Protein AF-A0A1Y2FKP4-F1 (afdb_monomer_lite)

Organism: NCBI:txid106004

Radius of gyration: 28.25 Å; chains: 1; bounding box: 99×77×55 Å

Foldseek 3Di:
DDDDDDDDDDDDDDPDDDDDDDDDDDDDDDDDDDDDDDDDPPPPDDDDDDDDDDDDDDDDDDDDDDDDDPDDDPPPPPPPPPQDKDKDFDDPLCVVLVQVQCVVFFLDHDDPVVVVCQHPPPQKTKMWIFGPPQPPDPDDTRTQWMWIWGWDQDDPVPVDNAIEIETPDTGGHPVCPPVCVSVVNVVVVCCVNVVVNCPPPPDFKHKYKYKDFPPPVVVVVVVVVQAKDFDDKDWQPAACGNVRDRTIITMIMGIGGD

InterPro domains:
  IPR000182 GNAT domain [PF00583] (143-225)
  IPR000182 GNAT domain [PS51186] (85-257)
  IPR016181 Acyl-CoA N-acyltransferase [SSF55729] (83-241)
  IPR045141 N-alpha-acetyltransferase 60-like [PTHR14744] (81-238)

Structure (mmCIF, N/CA/C/O backbone):
data_AF-A0A1Y2FKP4-F1
#
_entry.id   AF-A0A1Y2FKP4-F1
#
loop_
_atom_site.group_PDB
_atom_site.id
_atom_site.type_symbol
_atom_site.label_atom_id
_atom_site.label_alt_id
_atom_site.label_comp_id
_atom_site.label_asym_id
_atom_site.label_entity_id
_atom_site.label_seq_id
_atom_site.pdbx_PDB_ins_code
_atom_site.Cartn_x
_atom_site.Cartn_y
_atom_site.Cartn_z
_atom_site.occupancy
_atom_site.B_iso_or_equiv
_atom_site.auth_seq_id
_atom_site.auth_comp_id
_atom_site.auth_asym_id
_atom_site.auth_atom_id
_atom_site.pdbx_PDB_model_num
ATOM 1 N N . MET A 1 1 ? 18.391 26.159 -31.417 1.00 36.34 1 MET A N 1
ATOM 2 C CA . MET A 1 1 ? 18.431 24.686 -31.529 1.00 36.34 1 MET A CA 1
ATOM 3 C C . MET A 1 1 ? 19.818 24.221 -31.133 1.00 36.34 1 MET A C 1
ATOM 5 O O . MET A 1 1 ? 20.740 24.516 -31.872 1.00 36.34 1 MET A O 1
ATOM 9 N N . GLN A 1 2 ? 19.956 23.587 -29.969 1.00 26.09 2 GLN A N 1
ATOM 10 C CA . GLN A 1 2 ? 20.855 22.460 -29.678 1.00 26.09 2 GLN A CA 1
ATOM 11 C C . GLN A 1 2 ? 20.826 22.228 -28.164 1.00 26.09 2 GLN A C 1
ATOM 13 O O . GLN A 1 2 ? 21.226 23.077 -27.372 1.00 26.09 2 GLN A O 1
ATOM 18 N N . PHE A 1 3 ? 20.227 21.095 -27.811 1.00 26.67 3 PHE A N 1
ATOM 19 C CA . PHE A 1 3 ? 20.246 20.470 -26.500 1.00 26.67 3 PHE A CA 1
ATOM 20 C C . PHE A 1 3 ? 21.581 19.742 -26.327 1.00 26.67 3 PHE A C 1
ATOM 22 O O . PHE A 1 3 ? 22.036 19.105 -27.270 1.00 26.67 3 PHE A O 1
ATOM 29 N N . GLU A 1 4 ? 22.144 19.837 -25.123 1.00 26.44 4 GLU A N 1
ATOM 30 C CA . GLU A 1 4 ? 22.752 18.762 -24.321 1.00 26.44 4 GLU A CA 1
ATOM 31 C C . GLU A 1 4 ? 23.925 19.298 -23.494 1.00 26.44 4 GLU A C 1
ATOM 33 O O . GLU A 1 4 ? 24.984 19.646 -24.014 1.00 26.44 4 GLU A O 1
ATOM 38 N N . ARG A 1 5 ? 23.768 19.258 -22.168 1.00 22.78 5 ARG A N 1
ATOM 39 C CA . ARG A 1 5 ? 24.836 18.783 -21.290 1.00 22.78 5 ARG A CA 1
ATOM 40 C C . ARG A 1 5 ? 24.249 18.264 -19.983 1.00 22.78 5 ARG A C 1
ATOM 42 O O . ARG A 1 5 ? 23.567 18.973 -19.253 1.00 22.78 5 ARG A O 1
ATOM 49 N N . TRP A 1 6 ? 24.516 16.985 -19.776 1.00 25.42 6 TRP A N 1
ATOM 50 C CA . TRP A 1 6 ? 24.248 16.162 -18.609 1.00 25.42 6 TRP A CA 1
ATOM 51 C C . TRP A 1 6 ? 24.940 16.667 -17.337 1.00 25.42 6 TRP A C 1
ATOM 53 O O . TRP A 1 6 ? 26.038 17.211 -17.436 1.00 25.42 6 TRP A O 1
ATOM 63 N N . LEU A 1 7 ? 24.315 16.397 -16.179 1.00 24.23 7 LEU A N 1
ATOM 64 C CA . LEU A 1 7 ? 24.849 15.869 -14.898 1.00 24.23 7 LEU A CA 1
ATOM 65 C C . LEU A 1 7 ? 23.773 16.042 -13.787 1.00 24.23 7 LEU A C 1
ATOM 67 O O . LEU A 1 7 ? 22.996 16.990 -13.880 1.00 24.23 7 LEU A O 1
ATOM 71 N N . PRO A 1 8 ? 23.762 15.265 -12.681 1.00 29.00 8 PRO A N 1
ATOM 72 C CA . PRO A 1 8 ? 24.175 13.877 -12.493 1.00 29.00 8 PRO A CA 1
ATOM 73 C C . PRO A 1 8 ? 23.030 12.967 -11.986 1.00 29.00 8 PRO A C 1
ATOM 75 O O . PRO A 1 8 ? 22.050 13.394 -11.379 1.00 29.00 8 PRO A O 1
ATOM 78 N N . VAL A 1 9 ? 23.218 11.666 -12.201 1.00 31.08 9 VAL A N 1
ATOM 79 C CA . VAL A 1 9 ? 22.470 10.569 -11.577 1.00 31.08 9 VAL A CA 1
ATOM 80 C C . VAL A 1 9 ? 22.858 10.508 -10.099 1.00 31.08 9 VAL A C 1
ATOM 82 O O . VAL A 1 9 ? 23.964 10.088 -9.778 1.00 31.08 9 VAL A O 1
ATOM 85 N N . ASN A 1 10 ? 21.958 10.926 -9.212 1.00 26.75 10 ASN A N 1
ATOM 86 C CA . ASN A 1 10 ? 22.039 10.668 -7.774 1.00 26.75 10 ASN A CA 1
ATOM 87 C C . ASN A 1 10 ? 20.670 10.184 -7.290 1.00 26.75 10 ASN A C 1
ATOM 89 O O . ASN A 1 10 ? 19.960 10.846 -6.545 1.00 26.75 10 ASN A O 1
ATOM 93 N N . GLU A 1 11 ? 20.293 9.002 -7.753 1.00 30.06 11 GLU A N 1
ATOM 94 C CA . GLU A 1 11 ? 19.313 8.180 -7.063 1.00 30.06 11 GLU A CA 1
ATOM 95 C C . GLU A 1 11 ? 19.837 6.752 -7.023 1.00 30.06 11 GLU A C 1
ATOM 97 O O . GLU A 1 11 ? 20.614 6.345 -7.888 1.00 30.06 11 GLU A O 1
ATOM 102 N N . LEU A 1 12 ? 19.323 6.008 -6.045 1.00 44.62 12 LEU A N 1
ATOM 103 C CA . LEU A 1 12 ? 19.591 4.618 -5.672 1.00 44.62 12 LEU A CA 1
ATOM 104 C C . LEU A 1 12 ? 20.499 4.507 -4.431 1.00 44.62 12 LEU A C 1
ATOM 106 O O . LEU A 1 12 ? 21.385 5.328 -4.209 1.00 44.62 12 LEU A O 1
ATOM 110 N N . PRO A 1 13 ? 20.219 3.514 -3.568 1.00 41.38 13 PRO A N 1
ATOM 111 C CA . PRO A 1 13 ? 20.500 2.125 -3.928 1.00 41.38 13 PRO A CA 1
ATOM 112 C C . PRO A 1 13 ? 19.264 1.222 -3.696 1.00 41.38 13 PRO A C 1
ATOM 114 O O . PRO A 1 13 ? 18.599 1.282 -2.669 1.00 41.38 13 PRO A O 1
ATOM 117 N N . ALA A 1 14 ? 18.797 0.429 -4.666 1.00 27.31 14 ALA A N 1
ATOM 118 C CA . ALA A 1 14 ? 19.406 -0.851 -5.032 1.00 27.31 14 ALA A CA 1
ATOM 119 C C . ALA A 1 14 ? 20.035 -1.531 -3.808 1.00 27.31 14 ALA A C 1
ATOM 121 O O . ALA A 1 14 ? 21.181 -1.262 -3.487 1.00 27.31 14 ALA A O 1
ATOM 122 N N . VAL A 1 15 ? 19.309 -2.418 -3.125 1.00 29.03 15 VAL A N 1
ATOM 123 C CA . VAL A 1 15 ? 19.877 -3.238 -2.044 1.00 29.03 15 VAL A CA 1
ATOM 124 C C . VAL A 1 15 ? 20.958 -4.156 -2.636 1.00 29.03 15 VAL A C 1
ATOM 126 O O . VAL A 1 15 ? 20.686 -5.266 -3.083 1.00 29.03 15 VAL A O 1
ATOM 129 N N . ALA A 1 16 ? 22.185 -3.647 -2.689 1.00 24.88 16 ALA A N 1
ATOM 130 C CA . ALA A 1 16 ? 23.422 -4.376 -2.878 1.00 24.88 16 ALA A CA 1
ATOM 131 C C . ALA A 1 16 ? 24.137 -4.326 -1.527 1.00 24.88 16 ALA A C 1
ATOM 133 O O . ALA A 1 16 ? 24.605 -3.276 -1.097 1.00 24.88 16 ALA A O 1
ATOM 134 N N . PHE A 1 17 ? 24.152 -5.455 -0.825 1.00 27.39 17 PHE A N 1
ATOM 135 C CA . PHE A 1 17 ? 24.928 -5.602 0.397 1.00 27.39 17 PHE A CA 1
ATOM 136 C C . PHE A 1 17 ? 26.368 -5.941 -0.009 1.00 27.39 17 PHE A C 1
ATOM 138 O O . PHE A 1 17 ? 26.628 -7.038 -0.502 1.00 27.39 17 PHE A O 1
ATOM 145 N N . MET A 1 18 ? 27.287 -4.988 0.160 1.00 24.70 18 MET A N 1
ATOM 146 C CA . MET A 1 18 ? 28.717 -5.280 0.272 1.00 24.70 18 MET A CA 1
ATOM 147 C C . MET A 1 18 ? 28.978 -5.799 1.688 1.00 24.70 18 MET A C 1
ATOM 149 O O . MET A 1 18 ? 28.573 -5.174 2.667 1.00 24.70 18 MET A O 1
ATOM 153 N N . ALA A 1 19 ? 29.631 -6.955 1.786 1.00 27.77 19 ALA A N 1
ATOM 154 C CA . ALA A 1 19 ? 30.206 -7.441 3.033 1.00 27.77 19 ALA A CA 1
ATOM 155 C C . ALA A 1 19 ? 31.388 -6.539 3.440 1.00 27.77 19 ALA A C 1
ATOM 157 O O . ALA A 1 19 ? 32.145 -6.126 2.556 1.00 27.77 19 ALA A O 1
ATOM 158 N N . PRO A 1 20 ? 31.589 -6.241 4.734 1.00 30.38 20 PRO A N 1
ATOM 159 C CA . PRO A 1 20 ? 32.788 -5.550 5.173 1.00 30.38 20 PRO A CA 1
ATOM 160 C C . PRO A 1 20 ? 33.962 -6.535 5.217 1.00 30.38 20 PRO A C 1
ATOM 162 O O . PRO A 1 20 ? 33.937 -7.537 5.930 1.00 30.38 20 PRO A O 1
ATOM 165 N N . THR A 1 21 ? 34.992 -6.242 4.429 1.00 31.67 21 THR A N 1
ATOM 166 C CA . THR A 1 21 ? 36.350 -6.747 4.630 1.00 31.67 21 THR A CA 1
ATOM 167 C C . THR A 1 21 ? 37.022 -5.895 5.698 1.00 31.67 21 THR A C 1
ATOM 169 O O . THR A 1 21 ? 37.351 -4.744 5.420 1.00 31.67 21 THR A O 1
ATOM 172 N N . ASP A 1 22 ? 37.258 -6.466 6.876 1.00 27.39 22 ASP A N 1
ATOM 173 C CA . ASP A 1 22 ? 38.248 -5.956 7.823 1.00 27.39 22 ASP A CA 1
ATOM 174 C C . ASP A 1 22 ? 39.442 -6.910 7.847 1.00 27.39 22 ASP A C 1
ATOM 176 O O . ASP A 1 22 ? 39.315 -8.099 8.145 1.00 27.39 22 ASP A O 1
ATOM 180 N N . SER A 1 23 ? 40.611 -6.358 7.532 1.00 28.92 23 SER A N 1
ATOM 181 C CA . SER A 1 23 ? 41.916 -6.984 7.714 1.00 28.92 23 SER A CA 1
ATOM 182 C C . SER A 1 23 ? 42.759 -6.065 8.589 1.00 28.92 23 SER A C 1
ATOM 184 O O . SER A 1 23 ? 43.163 -5.004 8.122 1.00 28.92 23 SER A O 1
ATOM 186 N N . LEU A 1 24 ? 43.037 -6.504 9.823 1.00 31.12 24 LEU A N 1
ATOM 187 C CA . LEU A 1 24 ? 44.363 -6.594 10.467 1.00 31.12 24 LEU A CA 1
ATOM 188 C C . LEU A 1 24 ? 44.275 -6.387 11.988 1.00 31.12 24 LEU A C 1
ATOM 190 O O . LEU A 1 24 ? 44.171 -5.262 12.461 1.00 31.12 24 LEU A O 1
ATOM 194 N N . LEU A 1 25 ? 44.463 -7.465 12.754 1.00 31.59 25 LEU A N 1
ATOM 195 C CA . LEU A 1 25 ? 45.654 -7.628 13.598 1.00 31.59 25 LEU A CA 1
ATOM 196 C C . LEU A 1 25 ? 45.732 -9.049 14.170 1.00 31.59 25 LEU A C 1
ATOM 198 O O . LEU A 1 25 ? 44.738 -9.687 14.499 1.00 31.59 25 LEU A O 1
ATOM 202 N N . ALA A 1 26 ? 46.967 -9.533 14.205 1.00 30.06 26 ALA A N 1
ATOM 203 C CA . ALA A 1 26 ? 47.396 -10.870 14.565 1.00 30.06 26 ALA A CA 1
ATOM 204 C C . ALA A 1 26 ? 47.279 -11.171 16.069 1.00 30.06 26 ALA A C 1
ATOM 206 O O . ALA A 1 26 ? 47.439 -10.275 16.894 1.00 30.06 26 ALA A O 1
ATOM 207 N N . GLY A 1 27 ? 47.166 -12.461 16.406 1.00 28.58 27 GLY A N 1
ATOM 208 C CA . GLY A 1 27 ? 47.698 -12.983 17.667 1.00 28.58 27 GLY A CA 1
ATOM 209 C C . GLY A 1 27 ? 46.877 -14.072 18.360 1.00 28.58 27 GLY A C 1
ATOM 210 O O . GLY A 1 27 ? 45.874 -13.771 18.989 1.00 28.58 27 GLY A O 1
ATOM 211 N N . ALA A 1 28 ? 47.444 -15.285 18.357 1.00 31.09 28 ALA A N 1
ATOM 212 C CA . ALA A 1 28 ? 47.329 -16.348 19.368 1.00 31.09 28 ALA A CA 1
ATOM 213 C C . ALA A 1 28 ? 46.191 -17.398 19.283 1.00 31.09 28 ALA A C 1
ATOM 215 O O . ALA A 1 28 ? 45.057 -17.158 19.674 1.00 31.09 28 ALA A O 1
ATOM 216 N N . GLY A 1 29 ? 46.605 -18.634 18.948 1.00 33.22 29 GLY A N 1
ATOM 217 C CA . GLY A 1 29 ? 46.224 -19.856 19.681 1.00 33.22 29 GLY A CA 1
ATOM 218 C C . GLY A 1 29 ? 45.130 -20.749 19.071 1.00 33.22 29 GLY A C 1
ATOM 219 O O . GLY A 1 29 ? 43.999 -20.293 18.934 1.00 33.22 29 GLY A O 1
ATOM 220 N N . PRO A 1 30 ? 45.410 -22.036 18.766 1.00 33.00 30 PRO A N 1
ATOM 221 C CA . PRO A 1 30 ? 44.389 -22.996 18.365 1.00 33.00 30 PRO A CA 1
ATOM 222 C C . PRO A 1 30 ? 43.735 -23.607 19.611 1.00 33.00 30 PRO A C 1
ATOM 224 O O . PRO A 1 30 ? 44.421 -24.158 20.471 1.00 33.00 30 PRO A O 1
ATOM 227 N N . LEU A 1 31 ? 42.409 -23.526 19.704 1.00 36.41 31 LEU A N 1
ATOM 228 C CA . LEU A 1 31 ? 41.628 -24.356 20.617 1.00 36.41 31 LEU A CA 1
ATOM 229 C C . LEU A 1 31 ? 40.590 -25.127 19.811 1.00 36.41 31 LEU A C 1
ATOM 231 O O . LEU A 1 31 ? 39.644 -24.561 19.264 1.00 36.41 31 LEU A O 1
ATOM 235 N N . ASP A 1 32 ? 40.825 -26.433 19.752 1.00 32.66 32 ASP A N 1
ATOM 236 C CA . ASP A 1 32 ? 39.915 -27.456 19.269 1.00 32.66 32 ASP A CA 1
ATOM 237 C C . ASP A 1 32 ? 38.588 -27.389 20.031 1.00 32.66 32 ASP A C 1
ATOM 239 O O . ASP A 1 32 ? 38.536 -27.636 21.236 1.00 32.66 32 ASP A O 1
ATOM 243 N N . PHE A 1 33 ? 37.497 -27.110 19.317 1.00 33.91 33 PHE A N 1
ATOM 244 C CA . PHE A 1 33 ? 36.154 -27.402 19.806 1.00 33.91 33 PHE A CA 1
ATOM 245 C C . PHE A 1 33 ? 35.451 -28.372 18.864 1.00 33.91 33 PHE A C 1
ATOM 247 O O . PHE A 1 33 ? 35.054 -28.071 17.741 1.00 33.91 33 PHE A O 1
ATOM 254 N N . ILE A 1 34 ? 35.353 -29.581 19.400 1.00 34.94 34 ILE A N 1
ATOM 255 C CA . ILE A 1 34 ? 34.702 -30.776 18.895 1.00 34.94 34 ILE A CA 1
ATOM 256 C C . ILE A 1 34 ? 33.209 -30.492 18.673 1.00 34.94 34 ILE A C 1
ATOM 258 O O . ILE A 1 34 ? 32.478 -30.157 19.605 1.00 34.94 34 ILE A O 1
ATOM 262 N N . LEU A 1 35 ? 32.750 -30.667 17.432 1.00 38.00 35 LEU A N 1
ATOM 263 C CA . LEU A 1 35 ? 31.332 -30.767 17.085 1.00 38.00 35 LEU A CA 1
ATOM 264 C C . LEU A 1 35 ? 30.755 -32.088 17.625 1.00 38.00 35 LEU A C 1
ATOM 266 O O . LEU A 1 35 ? 31.329 -33.143 17.343 1.00 38.00 35 LEU A O 1
ATOM 270 N N . PRO A 1 36 ? 29.593 -32.096 18.299 1.00 37.19 36 PRO A N 1
ATOM 271 C CA . PRO A 1 36 ? 28.800 -33.308 18.416 1.00 37.19 36 PRO A CA 1
ATOM 272 C C . PRO A 1 36 ? 27.981 -33.529 17.129 1.00 37.19 36 PRO A C 1
ATOM 274 O O . PRO A 1 36 ? 27.311 -32.607 16.652 1.00 37.19 36 PRO A O 1
ATOM 277 N N . PRO A 1 37 ? 27.989 -34.743 16.556 1.00 41.19 37 PRO A N 1
ATOM 278 C CA . PRO A 1 37 ? 27.112 -35.099 15.458 1.00 41.19 37 PRO A CA 1
ATOM 279 C C . PRO A 1 37 ? 25.752 -35.591 15.979 1.00 41.19 37 PRO A C 1
ATOM 281 O O . PRO A 1 37 ? 25.626 -36.109 17.085 1.00 41.19 37 PRO A O 1
ATOM 284 N N . THR A 1 38 ? 24.770 -35.547 15.079 1.00 38.44 38 THR A N 1
ATOM 285 C CA . THR A 1 38 ? 23.494 -36.286 15.094 1.00 38.44 38 THR A CA 1
ATOM 286 C C . THR A 1 38 ? 22.304 -35.653 15.830 1.00 38.44 38 THR A C 1
ATOM 288 O O . THR A 1 38 ? 22.198 -35.651 17.049 1.00 38.44 38 THR A O 1
ATOM 291 N N . CYS A 1 39 ? 21.301 -35.248 15.046 1.00 30.59 39 CYS A N 1
ATOM 292 C CA . CYS A 1 39 ? 19.959 -35.812 15.191 1.00 30.59 39 CYS A CA 1
ATOM 293 C C . CYS A 1 39 ? 19.214 -35.755 13.853 1.00 30.59 39 CYS A C 1
ATOM 295 O O . CYS A 1 39 ? 18.947 -34.703 13.281 1.00 30.59 39 CYS A O 1
ATOM 297 N N . SER A 1 40 ? 18.943 -36.951 13.342 1.00 39.00 40 SER A N 1
ATOM 298 C CA . SER A 1 40 ? 18.271 -37.252 12.086 1.00 39.00 40 SER A CA 1
ATOM 299 C C . SER A 1 40 ? 16.754 -37.109 12.248 1.00 39.00 40 SER A C 1
ATOM 301 O O . SER A 1 40 ? 16.158 -37.783 13.084 1.00 39.00 40 SER A O 1
ATOM 303 N N . ILE A 1 41 ? 16.102 -36.299 11.406 1.00 35.16 41 ILE A N 1
ATOM 304 C CA . ILE A 1 41 ? 14.628 -36.164 11.324 1.00 35.16 41 ILE A CA 1
ATOM 305 C C . ILE A 1 41 ? 13.960 -37.346 10.580 1.00 35.16 41 ILE A C 1
ATOM 307 O O . ILE A 1 41 ? 12.761 -37.361 10.316 1.00 35.16 41 ILE A O 1
ATOM 311 N N . SER A 1 42 ? 14.689 -38.452 10.394 1.00 40.53 42 SER A N 1
ATOM 312 C CA . SER A 1 42 ? 14.114 -39.762 10.032 1.00 40.53 42 SER A CA 1
ATOM 313 C C . SER A 1 42 ? 13.202 -40.361 11.130 1.00 40.53 42 SER A C 1
ATOM 315 O O . SER A 1 42 ? 12.742 -41.496 11.004 1.00 40.53 42 SER A O 1
ATOM 317 N N . ALA A 1 43 ? 12.931 -39.613 12.207 1.00 40.53 43 ALA A N 1
ATOM 318 C CA . ALA A 1 43 ? 12.113 -39.996 13.356 1.00 40.53 43 ALA A CA 1
ATOM 319 C C . ALA A 1 43 ? 10.626 -39.575 13.276 1.00 40.53 43 ALA A C 1
ATOM 321 O O . ALA A 1 43 ? 9.885 -39.820 14.222 1.00 40.53 43 ALA A O 1
ATOM 322 N N . LEU A 1 44 ? 10.137 -39.029 12.155 1.00 40.44 44 LEU A N 1
ATOM 323 C CA . LEU A 1 44 ? 8.692 -38.863 11.905 1.00 40.44 44 LEU A CA 1
ATOM 324 C C . LEU A 1 44 ? 8.129 -40.068 11.136 1.00 40.44 44 LEU A C 1
ATOM 326 O O . LEU A 1 44 ? 7.679 -39.990 9.995 1.00 40.44 44 LEU A O 1
ATOM 330 N N . ARG A 1 45 ? 8.191 -41.233 11.788 1.00 38.31 45 ARG A N 1
ATOM 331 C CA . ARG A 1 45 ? 7.477 -42.445 11.384 1.00 38.31 45 ARG A CA 1
ATOM 332 C C . ARG A 1 45 ? 6.081 -42.452 12.015 1.00 38.31 45 ARG A C 1
ATOM 334 O O . ARG A 1 45 ? 5.973 -42.513 13.229 1.00 38.31 45 ARG A O 1
ATOM 341 N N . ARG A 1 46 ? 5.084 -42.628 11.141 1.00 34.16 46 ARG A N 1
ATOM 342 C CA . ARG A 1 46 ? 3.931 -43.545 11.283 1.00 34.16 46 ARG A CA 1
ATOM 343 C C . ARG A 1 46 ? 2.806 -43.185 12.268 1.00 34.16 46 ARG A C 1
ATOM 345 O O . ARG A 1 46 ? 3.017 -42.999 13.455 1.00 34.16 46 ARG A O 1
ATOM 352 N N . GLY A 1 47 ? 1.585 -43.317 11.740 1.00 30.50 47 GLY A N 1
ATOM 353 C CA . GLY A 1 47 ? 0.300 -43.246 12.446 1.00 30.50 47 GLY A CA 1
ATOM 354 C C . GLY A 1 47 ? -0.333 -41.878 12.204 1.00 30.50 47 GLY A C 1
ATOM 355 O O . GLY A 1 47 ? 0.191 -40.885 12.672 1.00 30.50 47 GLY A O 1
ATOM 356 N N . PHE A 1 48 ? -1.409 -41.694 11.448 1.00 37.25 48 PHE A N 1
ATOM 357 C CA . PHE A 1 48 ? -2.581 -42.530 11.238 1.00 37.25 48 PHE A CA 1
ATOM 358 C C . PHE A 1 48 ? -3.190 -42.183 9.869 1.00 37.25 48 PHE A C 1
ATOM 360 O O . PHE A 1 48 ? -3.474 -41.018 9.604 1.00 37.25 48 PHE A O 1
ATOM 367 N N . GLN A 1 49 ? -3.417 -43.179 9.011 1.00 41.09 49 GLN A N 1
ATOM 368 C CA . GLN A 1 49 ? -4.351 -43.047 7.889 1.00 41.09 49 GLN A CA 1
ATOM 369 C C . GLN A 1 49 ? -5.685 -43.685 8.295 1.00 41.09 49 GLN A C 1
ATOM 371 O O . GLN A 1 49 ? -5.679 -44.853 8.689 1.00 41.09 49 GLN A O 1
ATOM 376 N N . PRO A 1 50 ? -6.819 -42.971 8.216 1.00 37.19 50 PRO A N 1
ATOM 377 C CA . PRO A 1 50 ? -8.127 -43.599 8.291 1.00 37.19 50 PRO A CA 1
ATOM 378 C C . PRO A 1 50 ? -8.538 -44.220 6.944 1.00 37.19 50 PRO A C 1
ATOM 380 O O . PRO A 1 50 ? -8.229 -43.725 5.863 1.00 37.19 50 PRO A O 1
ATOM 383 N N . ILE A 1 51 ? -9.224 -45.350 7.085 1.00 46.75 51 ILE A N 1
ATOM 384 C CA . ILE A 1 51 ? -9.585 -46.389 6.114 1.00 46.75 51 ILE A CA 1
ATOM 385 C C . ILE A 1 51 ? -10.644 -45.898 5.101 1.00 46.75 51 ILE A C 1
ATOM 387 O O . ILE A 1 51 ? -11.595 -45.229 5.514 1.00 46.75 51 ILE A O 1
ATOM 391 N N . PRO A 1 52 ? -10.568 -46.268 3.805 1.00 41.38 52 PRO A N 1
ATOM 392 C CA . PRO A 1 52 ? -11.661 -46.049 2.861 1.00 41.38 52 PRO A CA 1
ATOM 393 C C . PRO A 1 52 ? -12.802 -47.051 3.106 1.00 41.38 52 PRO A C 1
ATOM 395 O O . PRO A 1 52 ? -12.645 -48.257 2.917 1.00 41.38 52 PRO A O 1
ATOM 398 N N . PHE A 1 53 ? -13.971 -46.553 3.510 1.00 42.31 53 PHE A N 1
ATOM 399 C CA . PHE A 1 53 ? -15.204 -47.340 3.550 1.00 42.31 53 PHE A CA 1
ATOM 400 C C . PHE A 1 53 ? -15.813 -47.435 2.146 1.00 42.31 53 PHE A C 1
ATOM 402 O O . PHE A 1 53 ? -16.328 -46.455 1.611 1.00 42.31 53 PHE A O 1
ATOM 409 N N . HIS A 1 54 ? -15.797 -48.638 1.572 1.00 38.75 54 HIS A N 1
ATOM 410 C CA . HIS A 1 54 ? -16.715 -49.030 0.507 1.00 38.75 54 HIS A CA 1
ATOM 411 C C . HIS A 1 54 ? -18.001 -49.592 1.126 1.00 38.75 54 HIS A C 1
ATOM 413 O O . HIS A 1 54 ? -17.962 -50.438 2.017 1.00 38.75 54 HIS A O 1
ATOM 419 N N . SER A 1 55 ? -19.153 -49.168 0.616 1.00 44.66 55 SER A N 1
ATOM 420 C CA . SER A 1 55 ? -20.403 -49.921 0.733 1.00 44.66 55 SER A CA 1
ATOM 421 C C . SER A 1 55 ? -21.175 -49.825 -0.581 1.00 44.66 55 SER A C 1
ATOM 423 O O . SER A 1 55 ? -21.400 -48.713 -1.062 1.00 44.66 55 SER A O 1
ATOM 425 N N . PRO A 1 56 ? -21.586 -50.961 -1.167 1.00 49.25 56 PRO A N 1
ATOM 426 C CA . PRO A 1 56 ? -22.527 -51.011 -2.273 1.00 49.25 56 PRO A CA 1
ATOM 427 C C . PRO A 1 56 ? -23.885 -51.501 -1.766 1.00 49.25 56 PRO A C 1
ATOM 429 O O . PRO A 1 56 ? -23.964 -52.641 -1.330 1.00 49.25 56 PRO A O 1
ATOM 432 N N . ILE A 1 57 ? -24.965 -50.720 -1.870 1.00 43.50 57 ILE A N 1
ATOM 433 C CA . ILE A 1 57 ? -26.325 -51.290 -1.862 1.00 43.50 57 ILE A CA 1
ATOM 434 C C . ILE A 1 57 ? -27.219 -50.498 -2.819 1.00 43.50 57 ILE A C 1
ATOM 436 O O . ILE A 1 57 ? -27.601 -49.358 -2.566 1.00 43.50 57 ILE A O 1
ATOM 440 N N . ALA A 1 58 ? -27.548 -51.151 -3.931 1.00 42.88 58 ALA A N 1
ATOM 441 C CA . ALA A 1 58 ? -28.707 -50.863 -4.757 1.00 42.88 58 ALA A CA 1
ATOM 442 C C . ALA A 1 58 ? -29.970 -51.412 -4.075 1.00 42.88 58 ALA A C 1
ATOM 444 O O . ALA A 1 58 ? -29.930 -52.511 -3.523 1.00 42.88 58 ALA A O 1
ATOM 445 N N . GLY A 1 59 ? -31.107 -50.716 -4.179 1.00 36.25 59 GLY A N 1
ATOM 446 C CA . GLY A 1 59 ? -32.393 -51.349 -3.874 1.00 36.25 59 GLY A CA 1
ATOM 447 C C . GLY A 1 59 ? -33.565 -50.427 -3.550 1.00 36.25 59 GLY A C 1
ATOM 448 O O . GLY A 1 59 ? -33.759 -50.067 -2.402 1.00 36.25 59 GLY A O 1
ATOM 449 N N . ARG A 1 60 ? -34.394 -50.201 -4.577 1.00 39.84 60 ARG A N 1
ATOM 450 C CA . ARG A 1 60 ? -35.869 -50.081 -4.565 1.00 39.84 60 ARG A CA 1
ATOM 451 C C . ARG A 1 60 ? -36.570 -48.977 -3.752 1.00 39.84 60 ARG A C 1
ATOM 453 O O . ARG A 1 60 ? -36.719 -49.032 -2.540 1.00 39.84 60 ARG A O 1
ATOM 460 N N . VAL A 1 61 ? -37.196 -48.098 -4.535 1.00 48.50 61 VAL A N 1
ATOM 461 C CA . VAL A 1 61 ? -38.416 -47.322 -4.247 1.00 48.50 61 VAL A CA 1
ATOM 462 C C . VAL A 1 61 ? -39.630 -48.267 -4.106 1.00 48.50 61 VAL A C 1
ATOM 464 O O . VAL A 1 61 ? -39.674 -49.295 -4.789 1.00 48.50 61 VAL A O 1
ATOM 467 N N . PRO A 1 62 ? -40.633 -47.914 -3.281 1.00 54.56 62 PRO A N 1
ATOM 468 C CA . PRO A 1 62 ? -41.976 -47.716 -3.840 1.00 54.56 62 PRO A CA 1
ATOM 469 C C . PRO A 1 62 ? -42.660 -46.418 -3.342 1.00 54.56 62 PRO A C 1
ATOM 471 O O . PRO A 1 62 ? -42.196 -45.807 -2.378 1.00 54.56 62 PRO A O 1
ATOM 474 N N . PRO A 1 63 ? -43.730 -45.961 -4.027 1.00 55.38 63 PRO A N 1
ATOM 475 C CA . PRO A 1 63 ? -44.299 -44.628 -3.857 1.00 55.38 63 PRO A CA 1
ATOM 476 C C . PRO A 1 63 ? -45.563 -44.591 -2.978 1.00 55.38 63 PRO A C 1
ATOM 478 O O . PRO A 1 63 ? -46.190 -45.612 -2.707 1.00 55.38 63 PRO A O 1
ATOM 481 N N . SER A 1 64 ? -45.985 -43.352 -2.701 1.00 40.78 64 SER A N 1
ATOM 482 C CA . SER A 1 64 ? -47.334 -42.881 -2.336 1.00 40.78 64 SER A CA 1
ATOM 483 C C . SER A 1 64 ? -47.729 -42.849 -0.852 1.00 40.78 64 SER A C 1
ATOM 485 O O . SER A 1 64 ? -47.967 -43.870 -0.219 1.00 40.78 64 SER A O 1
ATOM 487 N N . SER A 1 65 ? -47.847 -41.622 -0.331 1.00 43.22 65 SER A N 1
ATOM 488 C CA . SER A 1 65 ? -49.020 -41.054 0.371 1.00 43.22 65 SER A CA 1
ATOM 489 C C . SER A 1 65 ? -48.712 -39.562 0.606 1.00 43.22 65 SER A C 1
ATOM 491 O O . SER A 1 65 ? -47.731 -39.252 1.271 1.00 43.22 65 SER A O 1
ATOM 493 N N . VAL A 1 66 ? -49.151 -38.661 -0.283 1.00 49.28 66 VAL A N 1
ATOM 494 C CA . VAL A 1 66 ? -50.258 -37.691 -0.095 1.00 49.28 66 VAL A CA 1
ATOM 495 C C . VAL A 1 66 ? -50.468 -37.153 1.328 1.00 49.28 66 VAL A C 1
ATOM 497 O O . VAL A 1 66 ? -50.598 -37.931 2.264 1.00 49.28 66 VAL A O 1
ATOM 500 N N . GLU A 1 67 ? -50.585 -35.815 1.377 1.00 41.56 67 GLU A N 1
ATOM 501 C CA . GLU A 1 67 ? -50.939 -34.922 2.497 1.00 41.56 67 GLU A CA 1
ATOM 502 C C . GLU A 1 67 ? -49.855 -34.694 3.564 1.00 41.56 67 GLU A C 1
ATOM 504 O O . GLU A 1 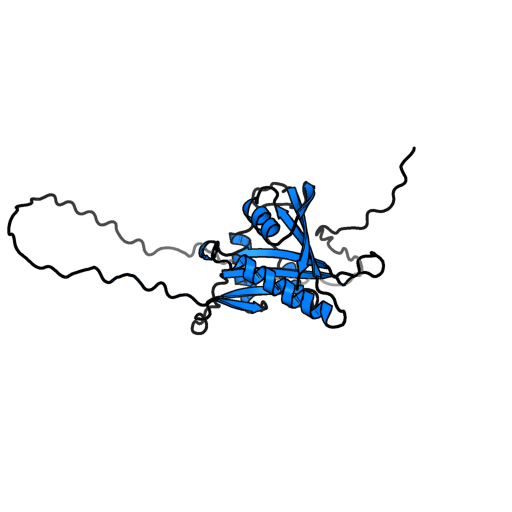67 ? -49.130 -35.597 3.944 1.00 41.56 67 GLU A O 1
ATOM 509 N N . GLU A 1 68 ? -49.633 -33.521 4.149 1.00 41.12 68 GLU A N 1
ATOM 510 C CA . GLU A 1 68 ? -50.139 -32.153 4.021 1.00 41.12 68 GLU A CA 1
ATOM 511 C C . GLU A 1 68 ? -49.385 -31.395 5.127 1.00 41.12 68 GLU A C 1
ATOM 513 O O . GLU A 1 68 ? -49.365 -31.863 6.259 1.00 41.12 68 GLU A O 1
ATOM 518 N N . ALA A 1 69 ? -48.699 -30.291 4.820 1.00 38.62 69 ALA A N 1
ATOM 519 C CA . ALA A 1 69 ? -48.412 -29.215 5.779 1.00 38.62 69 ALA A CA 1
ATOM 520 C C . ALA A 1 69 ? -47.521 -28.157 5.126 1.00 38.62 69 ALA A C 1
ATOM 522 O O . ALA A 1 69 ? -46.290 -28.224 5.090 1.00 38.62 69 ALA A O 1
ATOM 523 N N . LEU A 1 70 ? -48.192 -27.117 4.647 1.00 50.78 70 LEU A N 1
ATOM 524 C CA . LEU A 1 70 ? -47.668 -25.764 4.652 1.00 50.78 70 LEU A CA 1
ATOM 525 C C . LEU A 1 70 ? -47.002 -25.454 6.002 1.00 50.78 70 LEU A C 1
ATOM 527 O O . LEU A 1 70 ? -47.623 -25.610 7.047 1.00 50.78 70 LEU A O 1
ATOM 531 N N . THR A 1 71 ? -45.776 -24.933 5.921 1.00 50.59 71 THR A N 1
ATOM 532 C CA . THR A 1 71 ? -45.024 -24.100 6.887 1.00 50.59 71 THR A CA 1
ATOM 533 C C . THR A 1 71 ? -43.678 -24.696 7.292 1.00 50.59 71 THR A C 1
ATOM 535 O O . THR A 1 71 ? -43.500 -25.346 8.310 1.00 50.59 71 THR A O 1
ATOM 538 N N . GLY A 1 72 ? -42.665 -24.409 6.477 1.00 40.00 72 GLY A N 1
ATOM 539 C CA . GLY A 1 72 ? -41.302 -24.836 6.770 1.00 40.00 72 GLY A CA 1
ATOM 540 C C . GLY A 1 72 ? -40.278 -24.165 5.873 1.00 40.00 72 GLY A C 1
ATOM 541 O O . GLY A 1 72 ? -39.468 -24.838 5.247 1.00 40.00 72 GLY A O 1
ATOM 542 N N . ARG A 1 73 ? -40.325 -22.828 5.762 1.00 49.47 73 ARG A N 1
ATOM 543 C CA . ARG A 1 73 ? -39.205 -22.061 5.189 1.00 49.47 73 ARG A CA 1
ATOM 544 C C . ARG A 1 73 ? -37.926 -22.482 5.929 1.00 49.47 73 ARG A C 1
ATOM 546 O O . ARG A 1 73 ? -37.918 -22.369 7.155 1.00 49.47 73 ARG A O 1
ATOM 553 N N . PRO A 1 74 ? -36.842 -22.907 5.254 1.00 46.81 74 PRO A N 1
ATOM 554 C CA . PRO A 1 74 ? -35.583 -23.147 5.938 1.00 46.81 74 PRO A CA 1
ATOM 555 C C . PRO A 1 74 ? -35.037 -21.809 6.449 1.00 46.81 74 PRO A C 1
ATOM 557 O O . PRO A 1 74 ? -34.389 -21.041 5.736 1.00 46.81 74 PRO A O 1
ATOM 560 N N . ALA A 1 75 ? -35.314 -21.520 7.719 1.00 50.44 75 ALA A N 1
ATOM 561 C CA . ALA A 1 75 ? -34.644 -20.501 8.502 1.00 50.44 75 ALA A CA 1
ATOM 562 C C . ALA A 1 75 ? -33.202 -20.959 8.761 1.00 50.44 75 ALA A C 1
ATOM 564 O O . ALA A 1 75 ? -32.859 -21.466 9.822 1.00 50.44 75 ALA A O 1
ATOM 565 N N . LYS A 1 76 ? -32.338 -20.806 7.758 1.00 45.28 76 LYS A N 1
ATOM 566 C CA . LYS A 1 76 ? -30.885 -20.869 7.945 1.00 45.28 76 LYS A CA 1
ATOM 567 C C . LYS A 1 76 ? -30.180 -19.905 7.002 1.00 45.28 76 LYS A C 1
ATOM 569 O O . LYS A 1 76 ? -29.188 -20.216 6.354 1.00 45.28 76 LYS A O 1
ATOM 574 N N . ARG A 1 77 ? -30.691 -18.672 6.963 1.00 42.25 77 ARG A N 1
ATOM 575 C CA . ARG A 1 77 ? -29.893 -17.510 6.578 1.00 42.25 77 ARG A CA 1
ATOM 576 C C . ARG A 1 77 ? -28.905 -17.308 7.723 1.00 42.25 77 ARG A C 1
ATOM 578 O O . ARG A 1 77 ? -29.215 -16.605 8.680 1.00 42.25 77 ARG A O 1
ATOM 585 N N . ALA A 1 78 ? -27.782 -18.028 7.671 1.00 44.94 78 ALA A N 1
ATOM 586 C CA . ALA A 1 78 ? -26.638 -17.788 8.534 1.00 44.94 78 ALA A CA 1
ATOM 587 C C . ALA A 1 78 ? -26.404 -16.279 8.514 1.00 44.94 78 ALA A C 1
ATOM 589 O O . ALA A 1 78 ? -26.078 -15.714 7.466 1.00 44.94 78 ALA A O 1
ATOM 590 N N . ARG A 1 79 ? -26.712 -15.614 9.633 1.00 44.81 79 ARG A N 1
ATOM 591 C CA . ARG A 1 79 ? -26.360 -14.217 9.840 1.00 44.81 79 ARG A CA 1
ATOM 592 C C . ARG A 1 79 ? -24.862 -14.180 9.613 1.00 44.81 79 ARG A C 1
ATOM 594 O O . ARG A 1 79 ? -24.102 -14.751 10.386 1.00 44.81 79 ARG A O 1
ATOM 601 N N . ARG A 1 80 ? -24.467 -13.610 8.479 1.00 49.53 80 ARG A N 1
ATOM 602 C CA . ARG A 1 80 ? -23.088 -13.273 8.186 1.00 49.53 80 ARG A CA 1
ATOM 603 C C . ARG A 1 80 ? -22.736 -12.283 9.282 1.00 49.53 80 ARG A C 1
ATOM 605 O O . ARG A 1 80 ? -23.186 -11.146 9.219 1.00 49.53 80 ARG A O 1
ATOM 612 N N . GLU A 1 81 ? -22.100 -12.769 10.343 1.00 56.22 81 GLU A N 1
ATOM 613 C CA . GLU A 1 81 ? -21.550 -11.913 11.382 1.00 56.22 81 GLU A CA 1
ATOM 614 C C . GLU A 1 81 ? -20.715 -10.878 10.642 1.00 56.22 81 GLU A C 1
ATOM 616 O O . GLU A 1 81 ? -19.761 -11.221 9.932 1.00 56.22 81 GLU A O 1
ATOM 621 N N . GLU A 1 82 ? -21.163 -9.627 10.683 1.00 59.03 82 GLU A N 1
ATOM 622 C CA . GLU A 1 82 ? -20.386 -8.511 10.185 1.00 59.03 82 GLU A CA 1
ATOM 623 C C . GLU A 1 82 ? -19.176 -8.448 11.101 1.00 59.03 82 GLU A C 1
ATOM 625 O O . GLU A 1 82 ? -19.233 -7.929 12.211 1.00 59.03 82 GLU A O 1
ATOM 630 N N . LYS A 1 83 ? -18.102 -9.120 10.677 1.00 71.88 83 LYS A N 1
ATOM 631 C CA . LYS A 1 83 ? -16.818 -9.066 11.355 1.00 71.88 83 LYS A CA 1
ATOM 632 C C . LYS A 1 83 ? -16.370 -7.625 11.259 1.00 71.88 83 LYS A C 1
ATOM 634 O O . LYS A 1 83 ? -15.872 -7.200 10.220 1.00 71.88 83 LYS A O 1
ATOM 639 N N . GLU A 1 84 ? -16.623 -6.884 12.322 1.00 88.56 84 GLU A N 1
ATOM 640 C CA . GLU A 1 84 ? -16.133 -5.532 12.482 1.00 88.56 84 GLU A CA 1
ATOM 641 C C . GLU A 1 84 ? -14.610 -5.554 12.289 1.00 88.56 84 GLU A C 1
ATOM 643 O O . GLU A 1 84 ? -13.929 -6.481 12.739 1.00 88.56 84 GLU A O 1
ATOM 648 N N . ILE A 1 85 ? -14.086 -4.599 11.524 1.00 92.88 85 ILE A N 1
ATOM 649 C CA . ILE A 1 85 ? -12.665 -4.517 11.181 1.00 92.88 85 ILE A CA 1
ATOM 650 C C . ILE A 1 85 ? -12.100 -3.280 11.862 1.00 92.88 85 ILE A C 1
ATOM 652 O O . ILE A 1 85 ? -12.580 -2.172 11.636 1.00 92.88 85 ILE A O 1
ATOM 656 N N . THR A 1 86 ? -11.035 -3.467 12.633 1.00 94.69 86 THR A N 1
ATOM 657 C CA . THR A 1 86 ? -10.282 -2.381 13.258 1.00 94.69 86 THR A CA 1
ATOM 658 C C . THR A 1 86 ? -8.983 -2.141 12.493 1.00 94.69 86 THR A C 1
ATOM 660 O O . THR A 1 86 ? -8.240 -3.082 12.205 1.00 94.69 86 THR A O 1
ATOM 663 N N . ILE A 1 87 ? -8.690 -0.874 12.186 1.00 96.25 87 ILE A N 1
ATOM 664 C CA . ILE A 1 87 ? -7.404 -0.439 11.625 1.00 96.25 87 ILE A CA 1
ATOM 665 C C . ILE A 1 87 ? -6.539 0.104 12.764 1.00 96.25 87 ILE A C 1
ATOM 667 O O . ILE A 1 87 ? -6.991 0.937 13.545 1.00 96.25 87 ILE A O 1
ATOM 671 N N . ARG A 1 88 ? -5.295 -0.367 12.870 1.00 95.62 88 ARG A N 1
ATOM 672 C CA . ARG A 1 88 ? -4.336 0.080 13.892 1.00 95.62 88 ARG A CA 1
ATOM 673 C C . ARG A 1 88 ? -2.900 0.050 13.379 1.00 95.62 88 ARG A C 1
ATOM 675 O O . ARG A 1 88 ? -2.618 -0.581 12.366 1.00 95.62 88 ARG A O 1
ATOM 682 N N . MET A 1 89 ? -1.983 0.686 14.104 1.00 96.44 89 MET A N 1
ATOM 683 C CA . MET A 1 89 ? -0.549 0.612 13.803 1.00 96.44 89 MET A CA 1
ATOM 684 C C . MET A 1 89 ? 0.003 -0.812 13.969 1.00 96.44 89 MET A C 1
ATOM 686 O O . MET A 1 89 ? -0.447 -1.578 14.835 1.00 96.44 89 MET A O 1
ATOM 690 N N . LEU A 1 90 ? 0.998 -1.135 13.139 1.00 95.44 90 LEU A N 1
ATOM 691 C CA . LEU A 1 90 ? 1.797 -2.354 13.217 1.00 95.44 90 LEU A CA 1
ATOM 692 C C . LEU A 1 90 ? 2.529 -2.441 14.562 1.00 95.44 90 LEU A C 1
ATOM 694 O O . LEU A 1 90 ? 3.171 -1.483 14.990 1.00 95.44 90 LEU A O 1
ATOM 698 N N . LYS A 1 91 ? 2.484 -3.610 15.204 1.00 94.94 91 LYS A N 1
ATOM 699 C CA . LYS A 1 91 ? 3.320 -3.944 16.363 1.00 94.94 91 LYS A CA 1
ATOM 700 C C . LYS A 1 91 ? 4.317 -5.032 15.991 1.00 94.94 91 LYS A C 1
ATOM 702 O O . LYS A 1 91 ? 4.120 -5.773 15.033 1.00 94.94 91 LYS A O 1
ATOM 707 N N . ARG A 1 92 ? 5.355 -5.199 16.815 1.00 94.75 92 ARG A N 1
ATOM 708 C CA . ARG A 1 92 ? 6.349 -6.270 16.639 1.00 94.75 92 ARG A CA 1
ATOM 709 C C . ARG A 1 92 ? 5.719 -7.667 16.565 1.00 94.75 92 ARG A C 1
ATOM 711 O O . ARG A 1 92 ? 6.154 -8.472 15.758 1.00 94.75 92 ARG A O 1
ATOM 718 N N . ALA A 1 93 ? 4.683 -7.925 17.365 1.00 93.81 93 ALA A N 1
ATOM 719 C CA . ALA A 1 93 ? 3.970 -9.205 17.381 1.00 93.81 93 ALA A CA 1
ATOM 720 C C . ALA A 1 93 ? 3.161 -9.490 16.099 1.00 93.81 93 ALA A C 1
ATOM 722 O O . ALA A 1 93 ? 2.742 -10.621 15.892 1.00 93.81 93 ALA A O 1
ATOM 723 N N . ASP A 1 94 ? 2.925 -8.481 15.254 1.00 94.38 94 ASP A N 1
ATOM 724 C CA . ASP A 1 94 ? 2.168 -8.635 14.008 1.00 94.38 94 ASP A CA 1
ATOM 725 C C . ASP A 1 94 ? 3.075 -8.893 12.796 1.00 94.38 94 ASP A C 1
ATOM 727 O O . ASP A 1 94 ? 2.566 -9.182 11.716 1.00 94.38 94 ASP A O 1
ATOM 731 N N . VAL A 1 95 ? 4.398 -8.732 12.937 1.00 95.50 95 VAL A N 1
ATOM 732 C CA . VAL A 1 95 ? 5.320 -8.718 11.790 1.00 95.50 95 VAL A CA 1
ATOM 733 C C . VAL A 1 95 ? 5.279 -10.031 11.025 1.00 95.50 95 VAL A C 1
ATOM 735 O O . VAL A 1 95 ? 5.181 -9.992 9.804 1.00 95.50 95 VAL A O 1
ATOM 738 N N . ASP A 1 96 ? 5.280 -11.163 11.725 1.00 95.19 96 ASP A N 1
ATOM 739 C CA . ASP A 1 96 ? 5.251 -12.478 11.081 1.00 95.19 96 ASP A CA 1
ATOM 740 C C . ASP A 1 96 ? 3.959 -12.649 10.269 1.00 95.19 96 ASP A C 1
ATOM 742 O O . ASP A 1 96 ? 4.005 -12.939 9.078 1.00 95.19 96 ASP A O 1
ATOM 746 N N . ALA A 1 97 ? 2.806 -12.309 10.855 1.00 94.88 97 ALA A N 1
ATOM 747 C CA . ALA A 1 97 ? 1.517 -12.374 10.166 1.00 94.88 97 ALA A CA 1
ATOM 748 C C . ALA A 1 97 ? 1.425 -11.412 8.965 1.00 94.8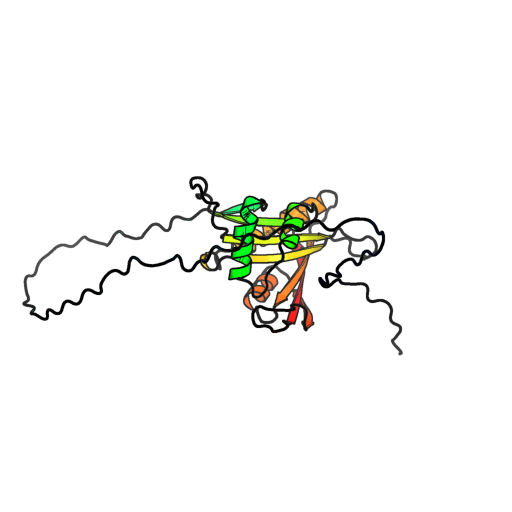8 97 ALA A C 1
ATOM 750 O O . ALA A 1 97 ? 0.772 -11.717 7.964 1.00 94.88 97 ALA A O 1
ATOM 751 N N . VAL A 1 98 ? 2.060 -10.239 9.046 1.00 96.25 98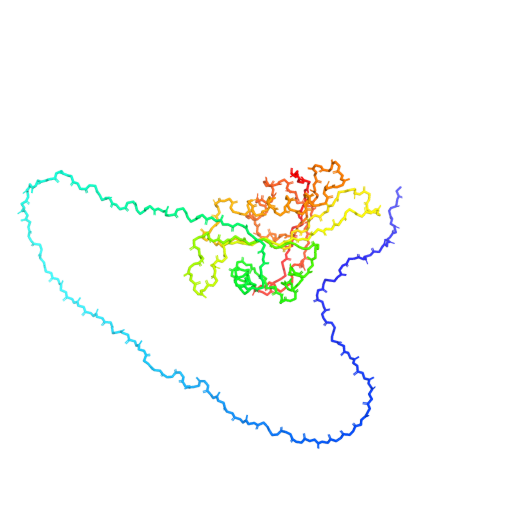 VAL A N 1
ATOM 752 C CA . VAL A 1 98 ? 2.152 -9.299 7.921 1.00 96.25 98 VAL A CA 1
ATOM 753 C C . VAL A 1 98 ? 3.084 -9.827 6.839 1.00 96.25 98 VAL A C 1
ATOM 755 O O . VAL A 1 98 ? 2.741 -9.707 5.663 1.00 96.25 98 VAL A O 1
ATOM 758 N N . SER A 1 99 ? 4.216 -10.423 7.213 1.00 95.94 99 SER A N 1
ATOM 759 C CA . SER A 1 99 ? 5.144 -11.029 6.260 1.00 95.94 99 SER A CA 1
ATOM 760 C C . SER A 1 99 ? 4.481 -12.173 5.515 1.00 95.94 99 SER A C 1
ATOM 762 O O . SER A 1 99 ? 4.452 -12.153 4.289 1.00 95.94 99 SER A O 1
ATOM 764 N N . ASP A 1 100 ? 3.818 -13.079 6.232 1.00 95.56 100 ASP A N 1
ATOM 765 C CA . ASP A 1 100 ? 3.071 -14.190 5.644 1.00 95.56 100 ASP A CA 1
ATOM 766 C C . ASP A 1 100 ? 1.981 -13.695 4.686 1.00 95.56 100 ASP A C 1
ATOM 768 O O . ASP A 1 100 ? 1.792 -14.234 3.588 1.00 95.56 100 ASP A O 1
ATOM 772 N N . LEU A 1 101 ? 1.263 -12.633 5.074 1.00 96.25 101 LEU A N 1
ATOM 773 C CA . LEU A 1 101 ? 0.251 -12.018 4.224 1.00 96.25 101 LEU A CA 1
ATOM 774 C C . LEU A 1 101 ? 0.874 -11.434 2.949 1.00 96.25 101 LEU A C 1
ATOM 776 O O . LEU A 1 101 ? 0.315 -11.622 1.865 1.00 96.25 101 LEU A O 1
ATOM 780 N N . GLN A 1 102 ? 2.000 -10.728 3.058 1.00 95.81 102 GLN A N 1
ATOM 781 C CA . GLN A 1 102 ? 2.703 -10.152 1.914 1.00 95.81 102 GLN A CA 1
ATOM 782 C C . GLN A 1 102 ? 3.246 -11.246 0.995 1.00 95.81 102 GLN A C 1
ATOM 784 O O . GLN A 1 102 ? 2.928 -11.234 -0.193 1.00 95.81 102 GLN A O 1
ATOM 789 N N . ASP A 1 103 ? 3.941 -12.244 1.535 1.00 94.75 103 ASP A N 1
ATOM 790 C CA . ASP A 1 103 ? 4.502 -13.362 0.775 1.00 94.75 103 ASP A CA 1
ATOM 791 C C . ASP A 1 103 ? 3.410 -14.193 0.079 1.00 94.75 103 ASP A C 1
ATOM 793 O O . ASP A 1 103 ? 3.603 -14.693 -1.032 1.00 94.75 103 ASP A O 1
ATOM 797 N N . SER A 1 104 ? 2.223 -14.307 0.672 1.00 94.69 104 SER A N 1
ATOM 798 C CA . SER A 1 104 ? 1.105 -15.029 0.053 1.00 94.69 104 SER A CA 1
ATOM 799 C C . SER A 1 104 ? 0.423 -14.254 -1.083 1.00 94.69 104 SER A C 1
ATOM 801 O O . SER A 1 104 ? -0.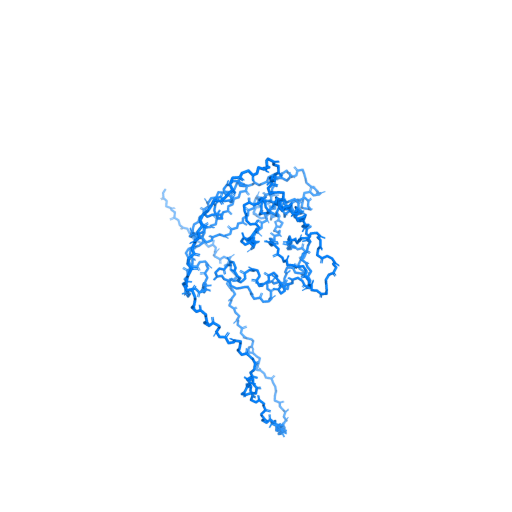295 -14.850 -1.885 1.00 94.69 104 SER A O 1
ATOM 803 N N . ASN A 1 105 ? 0.588 -12.929 -1.153 1.00 94.69 105 ASN A N 1
ATOM 804 C CA . ASN A 1 105 ? -0.183 -12.068 -2.061 1.00 94.69 105 ASN A CA 1
ATOM 805 C C . ASN A 1 105 ? 0.664 -11.272 -3.055 1.00 94.69 105 ASN A C 1
ATOM 807 O O . ASN A 1 105 ? 0.110 -10.760 -4.032 1.00 94.69 105 ASN A O 1
ATOM 811 N N . LEU A 1 106 ? 1.964 -11.138 -2.810 1.00 92.81 106 LEU A N 1
ATOM 812 C CA . LEU A 1 106 ? 2.892 -10.403 -3.651 1.00 92.81 106 LEU A CA 1
ATOM 813 C C . LEU A 1 106 ? 3.888 -11.360 -4.315 1.00 92.81 106 LEU A C 1
ATOM 815 O O . LEU A 1 106 ? 4.298 -12.356 -3.718 1.00 92.81 106 LEU A O 1
ATOM 819 N N . PRO A 1 107 ? 4.322 -11.052 -5.548 1.00 91.19 107 PRO A N 1
ATOM 820 C CA . PRO A 1 107 ? 5.327 -11.845 -6.251 1.00 91.19 107 PRO A CA 1
ATOM 821 C C . PRO A 1 107 ? 6.758 -11.572 -5.755 1.00 91.19 107 PRO A C 1
ATOM 823 O O . PRO A 1 107 ? 7.707 -12.097 -6.326 1.00 91.19 107 PRO A O 1
ATOM 826 N N . LEU A 1 108 ? 6.924 -10.743 -4.722 1.00 88.56 108 LEU A N 1
ATOM 827 C CA . LEU A 1 108 ? 8.201 -10.362 -4.127 1.00 88.56 108 LEU A CA 1
ATOM 828 C C . LEU A 1 108 ? 8.154 -10.583 -2.614 1.00 88.56 108 LEU A C 1
ATOM 830 O O . LEU A 1 108 ? 7.087 -10.477 -2.012 1.00 88.56 108 LEU A O 1
ATOM 834 N N . SER A 1 109 ? 9.310 -10.885 -2.028 1.00 90.12 109 SER A N 1
ATOM 835 C CA . SER A 1 109 ? 9.467 -11.082 -0.587 1.00 90.12 109 SER A CA 1
ATOM 836 C C . SER A 1 109 ? 10.293 -9.947 0.005 1.00 90.12 109 SER A C 1
ATOM 838 O O . SER A 1 109 ? 11.278 -9.504 -0.599 1.00 90.12 109 SER A O 1
ATOM 840 N N . TYR A 1 110 ? 9.881 -9.458 1.171 1.00 91.50 110 TYR A N 1
ATOM 841 C CA . TYR A 1 110 ? 10.564 -8.367 1.855 1.00 91.50 110 TYR A CA 1
ATOM 842 C C . TYR A 1 110 ? 11.525 -8.914 2.916 1.00 91.50 110 TYR A C 1
ATOM 844 O O . TYR A 1 110 ? 11.150 -9.787 3.697 1.00 91.50 110 TYR A O 1
ATOM 852 N N . PRO A 1 111 ? 12.761 -8.390 2.999 1.00 93.31 111 PRO A N 1
ATOM 853 C CA . PRO A 1 111 ? 13.692 -8.789 4.047 1.00 93.31 111 PRO A CA 1
ATOM 854 C C . PRO A 1 111 ? 13.233 -8.276 5.417 1.00 93.31 111 PRO A C 1
ATOM 856 O O . PRO A 1 111 ? 12.585 -7.236 5.513 1.00 93.31 111 PRO A O 1
ATOM 859 N N . TRP A 1 112 ? 13.670 -8.923 6.502 1.00 93.38 112 TRP A N 1
ATOM 860 C CA . TRP A 1 112 ? 13.343 -8.494 7.872 1.00 93.38 112 TRP A CA 1
ATOM 861 C C . TRP A 1 112 ? 13.681 -7.020 8.162 1.00 93.38 112 TRP A C 1
ATOM 863 O O . TRP A 1 112 ? 12.958 -6.330 8.884 1.00 93.38 112 TRP A O 1
ATOM 873 N N . SER A 1 113 ? 14.762 -6.509 7.563 1.00 94.94 113 SER A N 1
ATOM 874 C CA . SER A 1 113 ? 15.185 -5.111 7.698 1.00 94.94 113 SER A CA 1
ATOM 875 C C . SER A 1 113 ? 14.106 -4.114 7.268 1.00 94.94 113 SER A C 1
ATOM 877 O O . SER A 1 113 ? 13.986 -3.060 7.887 1.00 94.94 113 SER A O 1
ATOM 879 N N . PHE A 1 114 ? 13.276 -4.463 6.280 1.00 95.62 114 PHE A N 1
ATOM 880 C CA . PHE A 1 114 ? 12.137 -3.651 5.861 1.00 95.62 114 PHE A CA 1
ATOM 881 C C . PHE A 1 114 ? 11.161 -3.432 7.023 1.00 95.62 114 PHE A C 1
ATOM 883 O O . PHE A 1 114 ? 10.848 -2.291 7.363 1.00 95.62 114 PHE A O 1
ATOM 890 N N . TYR A 1 115 ? 10.738 -4.505 7.695 1.00 96.19 115 TYR A N 1
ATOM 891 C CA . TYR A 1 115 ? 9.822 -4.412 8.835 1.00 96.19 115 TYR A CA 1
ATOM 892 C C . TYR A 1 115 ? 10.465 -3.724 10.039 1.00 96.19 115 TYR A C 1
ATOM 894 O O . TYR A 1 115 ? 9.807 -2.941 10.724 1.00 96.19 115 TYR A O 1
ATOM 902 N N . ALA A 1 116 ? 11.761 -3.952 10.272 1.00 95.12 116 ALA A N 1
ATOM 903 C CA . ALA A 1 116 ? 12.499 -3.250 11.316 1.00 95.12 116 ALA A CA 1
ATOM 904 C C . ALA A 1 116 ? 12.469 -1.726 11.101 1.00 95.12 116 ALA A C 1
ATOM 906 O O . ALA A 1 116 ? 12.224 -0.982 12.051 1.00 95.12 116 ALA A O 1
ATOM 907 N N . THR A 1 117 ? 12.632 -1.248 9.860 1.00 94.88 117 THR A N 1
ATOM 908 C CA . THR A 1 117 ? 12.489 0.180 9.528 1.00 94.88 117 THR A CA 1
ATOM 909 C C . THR A 1 117 ? 11.070 0.688 9.783 1.00 94.88 117 THR A C 1
ATOM 911 O O . THR A 1 117 ? 10.913 1.764 10.358 1.00 94.88 117 THR A O 1
ATOM 914 N N . LEU A 1 118 ? 10.037 -0.084 9.425 1.00 94.94 118 LEU A N 1
ATOM 915 C CA . LEU A 1 118 ? 8.637 0.298 9.661 1.00 94.94 118 LEU A CA 1
ATOM 916 C C . LEU A 1 118 ? 8.284 0.432 11.150 1.00 94.94 118 LEU A C 1
ATOM 918 O O . LEU A 1 118 ? 7.409 1.220 11.492 1.00 94.94 118 LEU A O 1
ATOM 922 N N . LEU A 1 119 ? 8.945 -0.329 12.025 1.00 95.06 119 LEU A N 1
ATOM 923 C CA . LEU A 1 119 ? 8.726 -0.278 13.475 1.00 95.06 119 LEU A CA 1
ATOM 924 C C . LEU A 1 119 ? 9.505 0.839 14.179 1.00 95.06 119 LEU A C 1
ATOM 926 O O . LEU A 1 119 ? 9.145 1.219 15.290 1.00 95.06 119 LEU A O 1
ATOM 930 N N . THR A 1 120 ? 10.596 1.318 13.580 1.00 94.81 120 THR A N 1
ATOM 931 C CA . THR A 1 120 ? 11.562 2.205 14.252 1.00 94.81 120 THR A CA 1
ATOM 932 C C . THR A 1 120 ? 11.589 3.622 13.690 1.00 94.81 120 THR A C 1
ATOM 934 O O . THR A 1 120 ? 11.927 4.556 14.413 1.00 94.81 120 THR A O 1
ATOM 937 N N . SER A 1 121 ? 11.239 3.815 12.416 1.00 92.88 121 SER A N 1
ATOM 938 C CA . SER A 1 121 ? 11.310 5.126 11.772 1.00 92.88 121 SER A CA 1
ATOM 939 C C . SER A 1 121 ? 10.064 5.962 12.046 1.00 92.88 121 SER A C 1
ATOM 941 O O . SER A 1 121 ? 8.964 5.585 11.655 1.00 92.88 121 SER A O 1
ATOM 943 N N . SER A 1 122 ? 10.246 7.164 12.595 1.00 89.38 122 SER A N 1
ATOM 944 C CA . SER A 1 122 ? 9.170 8.154 12.775 1.00 89.38 122 SER A CA 1
ATOM 945 C C . SER A 1 122 ? 8.600 8.693 11.458 1.00 89.38 122 SER A C 1
ATOM 947 O O . SER A 1 122 ? 7.477 9.186 11.426 1.00 89.38 122 SER A O 1
ATOM 949 N N . SER A 1 123 ? 9.363 8.591 10.364 1.00 91.44 123 SER A N 1
ATOM 950 C CA . SER A 1 123 ? 8.919 8.980 9.018 1.00 91.44 123 SER A CA 1
ATOM 951 C C . SER A 1 123 ? 8.133 7.883 8.301 1.00 91.44 123 SER A C 1
ATOM 953 O O . SER A 1 123 ? 7.632 8.113 7.204 1.00 91.44 123 SER A O 1
ATOM 955 N N . SER A 1 124 ? 8.051 6.682 8.879 1.00 94.81 124 SER A N 1
ATOM 956 C CA . SER A 1 124 ? 7.344 5.546 8.291 1.00 94.81 124 SER A CA 1
ATOM 957 C C . SER A 1 124 ? 6.084 5.234 9.084 1.00 94.81 124 SER A C 1
ATOM 959 O O . SER A 1 124 ? 6.050 5.345 10.305 1.00 94.81 124 SER A O 1
ATOM 961 N N . LEU A 1 125 ? 5.041 4.813 8.381 1.00 95.81 125 LEU A N 1
ATOM 962 C CA . LEU A 1 125 ? 3.793 4.362 8.972 1.00 95.81 125 LEU A CA 1
ATOM 963 C C . LEU A 1 125 ? 3.422 3.022 8.357 1.00 95.81 125 LEU A C 1
ATOM 965 O O . LEU A 1 125 ? 3.421 2.872 7.137 1.00 95.81 125 LEU A O 1
ATOM 969 N N . CYS A 1 126 ? 3.073 2.060 9.203 1.00 97.75 126 CYS A N 1
ATOM 970 C CA . CYS A 1 126 ? 2.457 0.818 8.772 1.00 97.75 126 CYS A CA 1
ATOM 971 C C . CYS A 1 126 ? 1.148 0.621 9.533 1.00 97.75 126 CYS A C 1
ATOM 973 O O . CYS A 1 126 ? 1.142 0.553 10.765 1.00 97.75 126 CYS A O 1
ATOM 975 N N . LEU A 1 127 ? 0.044 0.557 8.793 1.00 98.19 127 LEU A N 1
ATOM 976 C CA . LEU A 1 127 ? -1.284 0.281 9.322 1.00 98.19 127 LEU A CA 1
ATOM 977 C C . LEU A 1 127 ? -1.710 -1.121 8.917 1.00 98.19 127 LEU A C 1
ATOM 979 O O . LEU A 1 127 ? -1.510 -1.540 7.776 1.00 98.19 127 LEU A O 1
ATOM 983 N N . ILE A 1 128 ? -2.346 -1.820 9.846 1.00 97.81 128 ILE A N 1
ATOM 984 C CA . ILE A 1 128 ? -2.899 -3.150 9.636 1.00 97.81 128 ILE A CA 1
ATOM 985 C C . ILE A 1 128 ? -4.387 -3.166 9.967 1.00 97.81 128 ILE A C 1
ATOM 987 O O . ILE A 1 128 ? -4.850 -2.460 10.862 1.00 97.81 128 ILE A O 1
ATOM 991 N N . ALA A 1 129 ? -5.125 -3.997 9.245 1.00 97.00 129 ALA A N 1
ATOM 992 C CA . ALA A 1 129 ? -6.535 -4.261 9.456 1.00 97.00 129 ALA A CA 1
ATOM 993 C C . ALA A 1 129 ? -6.714 -5.649 10.076 1.00 97.00 129 ALA A C 1
ATOM 995 O O . ALA A 1 129 ? -6.278 -6.648 9.500 1.00 97.00 129 ALA A O 1
ATOM 996 N N . VAL A 1 130 ? -7.377 -5.711 11.227 1.00 95.12 130 VAL A N 1
ATOM 997 C CA . VAL A 1 130 ? -7.641 -6.948 11.975 1.00 95.12 130 VAL A CA 1
ATOM 998 C C . VAL A 1 130 ? -9.127 -7.044 12.342 1.00 95.12 130 VAL A C 1
ATOM 1000 O O . VAL A 1 130 ? -9.779 -6.007 12.474 1.00 95.12 130 VAL A O 1
ATOM 1003 N N . PRO A 1 131 ? -9.697 -8.250 12.510 1.00 92.00 131 PRO A N 1
ATOM 1004 C CA . PRO A 1 131 ? -11.050 -8.399 13.043 1.00 92.00 131 PRO A CA 1
ATOM 1005 C C . PRO A 1 131 ? -11.140 -7.833 14.470 1.00 92.00 131 PRO A C 1
ATOM 1007 O O . PRO A 1 131 ? -10.255 -8.082 15.280 1.00 92.00 131 PRO A O 1
ATOM 1010 N N . SER A 1 132 ? -12.210 -7.121 14.818 1.00 84.12 132 SER A N 1
ATOM 1011 C CA . SER A 1 132 ? -12.402 -6.559 16.165 1.00 84.12 132 SER A CA 1
ATOM 1012 C C . SER A 1 132 ? -12.642 -7.635 17.232 1.00 84.12 132 SER A C 1
ATOM 1014 O O . SER A 1 132 ? -12.327 -7.435 18.401 1.00 84.12 132 SER A O 1
ATOM 1016 N N . SER A 1 133 ? -13.163 -8.803 16.840 1.00 72.50 133 SER A N 1
ATOM 1017 C CA . SER A 1 133 ? -13.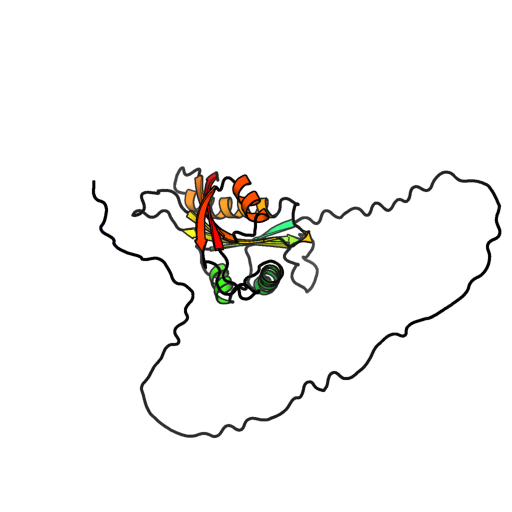548 -9.893 17.749 1.00 72.50 133 SER A CA 1
ATOM 1018 C C . SER A 1 133 ? -12.404 -10.840 18.141 1.00 72.50 133 SER A C 1
ATOM 1020 O O . SER A 1 133 ? -12.637 -11.854 18.791 1.00 72.50 133 SER A O 1
ATOM 1022 N N . SER A 1 134 ? -11.168 -10.576 17.715 1.00 60.03 134 SER A N 1
ATOM 1023 C CA . SER A 1 134 ? -10.032 -11.496 17.879 1.00 60.03 134 SER A CA 1
ATOM 1024 C C . SER A 1 134 ? -9.265 -11.325 19.198 1.00 60.03 134 SER A C 1
ATOM 1026 O O . SER A 1 134 ? -8.120 -11.752 19.300 1.00 60.03 134 SER A O 1
ATOM 1028 N N . THR A 1 135 ? -9.847 -10.668 20.199 1.00 55.41 135 THR A N 1
ATOM 1029 C CA . THR A 1 135 ? -9.183 -10.340 21.472 1.00 55.41 135 THR A CA 1
ATOM 1030 C C . THR A 1 135 ? -9.149 -11.487 22.490 1.00 55.41 135 THR A C 1
ATOM 1032 O O . THR A 1 135 ? -8.519 -11.327 23.530 1.00 55.41 135 THR A O 1
ATOM 1035 N N . SER A 1 136 ? -9.772 -12.643 22.218 1.00 53.66 136 SER A N 1
ATOM 1036 C CA . SER A 1 136 ? -9.965 -13.712 23.219 1.00 53.66 136 SER A CA 1
ATOM 1037 C C . SER A 1 136 ? -9.214 -15.029 22.960 1.00 53.66 136 SER A C 1
ATOM 1039 O O . SER A 1 136 ? -9.504 -16.025 23.619 1.00 53.66 136 SER A O 1
ATOM 1041 N N . SER A 1 137 ? -8.283 -15.080 22.004 1.00 56.06 137 SER A N 1
ATOM 1042 C CA . SER A 1 137 ? -7.519 -16.293 21.670 1.00 56.06 137 SER A CA 1
ATOM 1043 C C . SER A 1 137 ? -6.030 -16.076 21.930 1.00 56.06 137 SER A C 1
ATOM 1045 O O . SER A 1 137 ? -5.507 -15.004 21.646 1.00 56.06 137 SER A O 1
ATOM 1047 N N . ALA A 1 138 ? -5.331 -17.104 22.418 1.00 62.62 138 ALA A N 1
ATOM 1048 C CA . ALA A 1 138 ? -3.878 -17.104 22.628 1.00 62.62 138 ALA A CA 1
ATOM 1049 C C . ALA A 1 138 ? -3.057 -16.907 21.332 1.00 62.62 138 ALA A C 1
ATOM 1051 O O . ALA A 1 138 ? -1.834 -16.793 21.381 1.00 62.62 138 ALA A O 1
ATOM 1052 N N . THR A 1 139 ? -3.718 -16.871 20.173 1.00 67.50 139 THR A N 1
ATOM 1053 C CA . THR A 1 139 ? -3.125 -16.606 18.862 1.00 67.50 139 THR A CA 1
ATOM 1054 C C . THR A 1 139 ? -3.379 -15.166 18.412 1.00 67.50 139 THR A C 1
ATOM 1056 O O . THR A 1 139 ? -4.495 -14.661 18.574 1.00 67.50 139 THR A O 1
ATOM 1059 N N . PRO A 1 140 ? -2.378 -14.490 17.816 1.00 69.31 140 PRO A N 1
ATOM 1060 C CA . PRO A 1 140 ? -2.573 -13.152 17.281 1.00 69.31 140 PRO A CA 1
ATOM 1061 C C . PRO A 1 140 ? -3.676 -13.146 16.204 1.00 69.31 140 PRO A C 1
ATOM 1063 O O . PRO A 1 140 ? -3.828 -14.126 15.466 1.00 69.31 140 PRO A O 1
ATOM 1066 N N . PRO A 1 141 ? -4.456 -12.052 16.106 1.00 78.88 141 PRO A N 1
ATOM 1067 C CA . PRO A 1 141 ? -5.486 -11.903 15.089 1.00 78.88 141 PRO A CA 1
ATOM 1068 C C . PRO A 1 141 ? -4.945 -12.165 13.682 1.00 78.88 141 PRO A C 1
ATOM 1070 O O . PRO A 1 141 ? -3.856 -11.682 13.362 1.00 78.88 141 PRO A O 1
ATOM 1073 N N . PRO A 1 142 ? -5.718 -12.806 12.789 1.00 90.06 142 PRO A N 1
ATOM 1074 C CA . PRO A 1 142 ? -5.339 -12.852 11.387 1.00 90.06 142 PRO A CA 1
ATOM 1075 C C . PRO A 1 142 ? -5.359 -11.434 10.804 1.00 90.06 142 PRO A C 1
ATOM 1077 O O . PRO A 1 142 ? -6.342 -10.701 10.949 1.00 90.06 142 PRO A O 1
ATOM 1080 N N . VAL A 1 143 ? -4.286 -11.051 10.114 1.00 95.25 143 VAL A N 1
ATOM 1081 C CA . VAL A 1 143 ? -4.203 -9.760 9.425 1.00 95.25 143 VAL A CA 1
ATOM 1082 C C . VAL A 1 143 ? -4.973 -9.846 8.107 1.00 95.25 143 VAL A C 1
ATOM 1084 O O . VAL A 1 143 ? -4.678 -10.665 7.240 1.00 95.25 143 VAL A O 1
ATOM 1087 N N . LEU A 1 144 ? -5.986 -8.993 7.949 1.00 96.56 144 LEU A N 1
ATOM 1088 C CA . LEU A 1 144 ? -6.840 -8.941 6.756 1.00 96.56 144 LEU A CA 1
ATOM 1089 C C . LEU A 1 144 ? -6.277 -8.023 5.669 1.00 96.56 144 LEU A C 1
ATOM 1091 O O . LEU A 1 144 ? -6.648 -8.129 4.499 1.00 96.56 144 LEU A O 1
ATOM 1095 N N . GLY A 1 145 ? -5.403 -7.100 6.048 1.00 97.62 145 GLY A N 1
ATOM 1096 C CA . GLY A 1 145 ? -4.760 -6.178 5.131 1.00 97.62 145 GLY A CA 1
ATOM 1097 C C . GLY A 1 145 ? -3.719 -5.326 5.833 1.00 97.62 145 GLY A C 1
ATOM 1098 O O . GLY A 1 145 ? -3.798 -5.115 7.041 1.00 97.62 145 GLY A O 1
ATOM 1099 N N . CYS A 1 146 ? -2.759 -4.823 5.073 1.00 98.12 146 CYS A N 1
ATOM 1100 C CA . CYS A 1 146 ? -1.748 -3.901 5.559 1.00 98.12 146 CYS A CA 1
ATOM 1101 C C . CYS A 1 146 ? -1.406 -2.862 4.494 1.00 98.12 146 CYS A C 1
ATOM 1103 O O . CYS A 1 146 ? -1.438 -3.150 3.295 1.00 98.12 146 CYS A O 1
ATOM 1105 N N . ILE A 1 147 ? -1.030 -1.672 4.944 1.00 98.56 147 ILE A N 1
ATOM 1106 C CA . ILE A 1 147 ? -0.435 -0.629 4.118 1.00 98.56 147 ILE A CA 1
ATOM 1107 C C . ILE A 1 147 ? 0.783 -0.067 4.839 1.00 98.56 147 ILE A C 1
ATOM 1109 O O . ILE A 1 147 ? 0.718 0.223 6.032 1.00 98.56 147 ILE A O 1
ATOM 1113 N N . SER A 1 148 ? 1.886 0.093 4.120 1.00 98.12 148 SER A N 1
ATOM 1114 C CA . SER A 1 148 ? 3.076 0.774 4.610 1.00 98.12 148 SER A CA 1
ATOM 1115 C C . SER A 1 148 ? 3.433 1.941 3.707 1.00 98.12 148 SER A C 1
ATOM 1117 O O . SER A 1 148 ? 3.313 1.874 2.483 1.00 98.12 148 SER A O 1
ATOM 1119 N N . ALA A 1 149 ? 3.858 3.034 4.325 1.00 97.81 149 ALA A N 1
ATOM 1120 C CA . ALA A 1 149 ? 4.186 4.268 3.643 1.00 97.81 149 ALA A CA 1
ATOM 1121 C C . ALA A 1 149 ? 5.291 5.022 4.377 1.00 97.81 149 ALA A C 1
ATOM 1123 O O . ALA A 1 149 ? 5.498 4.836 5.577 1.00 97.81 149 ALA A O 1
ATOM 1124 N N . ARG A 1 150 ? 5.976 5.899 3.649 1.00 96.12 150 ARG A N 1
ATOM 1125 C CA . ARG A 1 150 ? 6.984 6.808 4.187 1.00 96.12 150 ARG A CA 1
ATOM 1126 C C . ARG A 1 150 ? 6.652 8.239 3.802 1.00 96.12 150 ARG A C 1
ATOM 1128 O O . ARG A 1 150 ? 6.308 8.501 2.656 1.00 96.12 150 ARG A O 1
ATOM 1135 N N . LEU A 1 151 ? 6.774 9.151 4.752 1.00 94.00 151 LEU A N 1
ATOM 1136 C CA . LEU A 1 151 ? 6.654 10.581 4.532 1.00 94.00 151 LEU A CA 1
ATOM 1137 C C . LEU A 1 151 ? 8.037 11.169 4.246 1.00 94.00 151 LEU A C 1
ATOM 1139 O O . LEU A 1 151 ? 8.945 11.078 5.074 1.00 94.00 151 LEU A O 1
ATOM 1143 N N . SER A 1 152 ? 8.166 11.810 3.093 1.00 90.94 152 SER A N 1
ATOM 1144 C CA . SER A 1 152 ? 9.263 12.716 2.783 1.00 90.94 152 SER A CA 1
ATOM 1145 C C . SER A 1 152 ? 8.767 14.148 2.995 1.00 90.94 152 SER A C 1
ATOM 1147 O O . SER A 1 152 ? 7.750 14.531 2.402 1.00 90.94 152 SER A O 1
ATOM 1149 N N . PRO A 1 153 ? 9.424 14.945 3.858 1.00 81.06 153 PRO A N 1
ATOM 1150 C CA . PRO A 1 153 ? 9.051 16.341 4.036 1.00 81.06 153 PRO A CA 1
ATOM 1151 C C . PRO A 1 153 ? 9.239 17.103 2.722 1.00 81.06 153 PRO A C 1
ATOM 1153 O O . PRO A 1 153 ? 10.032 16.699 1.871 1.00 81.06 153 PRO A O 1
ATOM 1156 N N . ALA A 1 154 ? 8.516 18.213 2.566 1.00 77.00 154 ALA A N 1
ATOM 1157 C CA . ALA A 1 154 ? 8.769 19.131 1.462 1.00 77.00 154 ALA A CA 1
ATOM 1158 C C . ALA A 1 154 ? 10.239 19.568 1.508 1.00 77.00 154 ALA A C 1
ATOM 1160 O O . ALA A 1 154 ? 10.697 20.073 2.539 1.00 77.00 154 ALA A O 1
ATOM 1161 N N . SER A 1 155 ? 10.969 19.337 0.420 1.00 65.75 155 SER A N 1
ATOM 1162 C CA . SER A 1 155 ? 12.325 19.856 0.280 1.00 65.75 155 SER A CA 1
ATOM 1163 C C . SER A 1 155 ? 12.251 21.352 -0.014 1.00 65.75 155 SER A C 1
ATOM 1165 O O . SER A 1 155 ? 11.329 21.807 -0.683 1.00 65.75 155 SER A O 1
ATOM 1167 N N . LEU A 1 156 ? 13.203 22.128 0.499 1.00 59.53 156 LEU A N 1
ATOM 1168 C CA . LEU A 1 156 ? 13.346 23.533 0.107 1.00 59.53 156 LEU A CA 1
ATOM 1169 C C . LEU A 1 156 ? 14.023 23.666 -1.268 1.00 59.53 156 LEU A C 1
ATOM 1171 O O . LEU A 1 156 ? 13.804 24.665 -1.947 1.00 59.53 156 LEU A O 1
ATOM 1175 N N . ASP A 1 157 ? 14.798 22.654 -1.674 1.00 60.06 157 ASP A N 1
ATOM 1176 C CA . ASP A 1 157 ? 15.557 22.641 -2.934 1.00 60.06 157 ASP A CA 1
ATOM 1177 C C . ASP A 1 157 ? 14.699 22.247 -4.140 1.00 60.06 157 ASP A C 1
ATOM 1179 O O . ASP A 1 157 ? 14.933 22.689 -5.263 1.00 60.06 157 ASP A O 1
ATOM 1183 N N . ASP A 1 158 ? 13.687 21.417 -3.903 1.00 56.94 158 ASP A N 1
ATOM 1184 C CA . ASP A 1 158 ? 12.713 21.017 -4.906 1.00 56.94 158 ASP A CA 1
ATOM 1185 C C . ASP A 1 158 ? 11.511 21.934 -4.690 1.00 56.94 158 ASP A C 1
ATOM 1187 O O . ASP A 1 158 ? 10.824 21.782 -3.688 1.00 56.94 158 ASP A O 1
ATOM 1191 N N . LEU A 1 159 ? 11.281 22.921 -5.567 1.00 59.56 159 LEU A N 1
ATOM 1192 C CA . LEU A 1 159 ? 10.286 24.017 -5.458 1.00 59.56 159 LEU A CA 1
ATOM 1193 C C . LEU A 1 159 ? 8.839 23.589 -5.077 1.00 59.56 159 LEU A C 1
ATOM 1195 O O . LEU A 1 159 ? 7.942 24.422 -4.936 1.00 59.56 159 LEU A O 1
ATOM 1199 N N . SER A 1 160 ? 8.591 22.288 -4.923 1.00 62.34 160 SER A N 1
ATOM 1200 C CA . SER A 1 160 ? 7.435 21.680 -4.281 1.00 62.34 160 SER A CA 1
ATOM 1201 C C . SER A 1 160 ? 7.406 21.926 -2.768 1.00 62.34 160 SER A C 1
ATOM 1203 O O . SER A 1 160 ? 8.028 21.241 -1.959 1.00 62.34 160 SER A O 1
ATOM 1205 N N . THR A 1 161 ? 6.516 22.820 -2.354 1.00 74.88 161 THR A N 1
ATOM 1206 C CA . THR A 1 161 ? 6.161 23.038 -0.942 1.00 74.88 161 THR A CA 1
ATOM 1207 C C . THR A 1 161 ? 5.332 21.903 -0.327 1.00 74.88 161 THR A C 1
ATOM 1209 O O . THR A 1 161 ? 4.986 21.968 0.856 1.00 74.88 161 THR A O 1
ATOM 1212 N N . THR A 1 162 ? 5.007 20.868 -1.109 1.00 83.44 162 THR A N 1
ATOM 1213 C CA . THR A 1 162 ? 4.088 19.790 -0.732 1.00 83.44 162 THR A CA 1
ATOM 1214 C C . THR A 1 162 ? 4.876 18.548 -0.289 1.00 83.44 162 THR A C 1
ATOM 1216 O O . THR A 1 162 ? 5.599 17.995 -1.117 1.00 83.44 162 THR A O 1
ATOM 1219 N N . PRO A 1 163 ? 4.760 18.073 0.971 1.00 89.06 163 PRO A N 1
ATOM 1220 C CA . PRO A 1 163 ? 5.166 16.740 1.402 1.00 89.06 163 PRO A CA 1
ATOM 1221 C C . PRO A 1 163 ? 4.727 15.636 0.448 1.00 89.06 163 PRO A C 1
ATOM 1223 O O . PRO A 1 163 ? 3.623 15.662 -0.104 1.00 89.06 163 PRO A O 1
ATOM 1226 N N . THR A 1 164 ? 5.576 14.619 0.357 1.00 92.75 164 THR A N 1
ATOM 1227 C CA . THR A 1 164 ? 5.348 13.453 -0.488 1.00 92.75 164 THR A CA 1
ATOM 1228 C C . THR A 1 164 ? 5.245 12.205 0.373 1.00 92.75 164 THR A C 1
ATOM 1230 O O . THR A 1 164 ? 6.157 11.870 1.125 1.00 92.75 164 THR A O 1
ATOM 1233 N N . ILE A 1 165 ? 4.131 11.493 0.254 1.00 95.88 165 ILE A N 1
ATOM 1234 C CA . ILE A 1 165 ? 3.928 10.167 0.827 1.00 95.88 165 ILE A CA 1
ATOM 1235 C C . ILE A 1 165 ? 4.300 9.135 -0.235 1.00 95.88 165 ILE A C 1
ATOM 1237 O O . ILE A 1 165 ? 3.673 9.058 -1.291 1.00 95.88 165 ILE A O 1
ATOM 1241 N N . HIS A 1 166 ? 5.295 8.310 0.064 1.00 97.31 166 HIS A N 1
ATOM 1242 C CA . HIS A 1 166 ? 5.673 7.171 -0.757 1.00 97.31 166 HIS A CA 1
ATOM 1243 C C . HIS A 1 166 ? 5.017 5.898 -0.214 1.00 97.31 166 HIS A C 1
ATOM 1245 O O . HIS A 1 166 ? 5.345 5.464 0.894 1.00 97.31 166 HIS A O 1
ATOM 1251 N N . ILE A 1 167 ? 4.084 5.300 -0.961 1.00 98.12 167 ILE A N 1
ATOM 1252 C CA . ILE A 1 167 ? 3.469 4.022 -0.569 1.00 98.12 167 ILE A CA 1
ATOM 1253 C C . ILE A 1 167 ? 4.449 2.894 -0.892 1.00 98.12 167 ILE A C 1
ATOM 1255 O O . ILE A 1 167 ? 4.832 2.700 -2.042 1.00 98.12 167 ILE A O 1
ATOM 1259 N N . LEU A 1 168 ? 4.844 2.144 0.134 1.00 96.94 168 LEU A N 1
ATOM 1260 C CA . LEU A 1 168 ? 5.847 1.083 0.041 1.00 96.94 168 LEU A CA 1
ATOM 1261 C C . LEU A 1 168 ? 5.213 -0.285 -0.238 1.00 96.94 168 LEU A C 1
ATOM 1263 O O . LEU A 1 168 ? 5.776 -1.096 -0.972 1.00 96.94 168 LEU A O 1
ATOM 1267 N N . SER A 1 169 ? 4.055 -0.556 0.368 1.00 97.12 169 SER A N 1
ATOM 1268 C CA . SER A 1 169 ? 3.296 -1.793 0.168 1.00 97.12 169 SER A CA 1
ATOM 1269 C C . SER A 1 169 ? 1.826 -1.583 0.523 1.00 97.12 169 SER A C 1
ATOM 1271 O O . SER A 1 169 ? 1.508 -0.882 1.480 1.00 97.12 169 SER A O 1
ATOM 1273 N N . LEU A 1 170 ? 0.924 -2.208 -0.233 1.00 98.25 170 LEU A N 1
ATOM 1274 C CA . LEU A 1 170 ? -0.502 -2.303 0.078 1.00 98.25 170 LEU A CA 1
ATOM 1275 C C . LEU A 1 170 ? -0.986 -3.699 -0.303 1.00 98.25 170 LEU A C 1
ATOM 1277 O O . LEU A 1 170 ? -0.986 -4.070 -1.477 1.00 98.25 170 LEU A O 1
ATOM 1281 N N . VAL A 1 171 ? -1.431 -4.462 0.691 1.00 97.88 171 VAL A N 1
ATOM 1282 C CA . VAL A 1 171 ? -1.886 -5.841 0.509 1.00 97.88 171 VAL A CA 1
ATOM 1283 C C . VAL A 1 171 ? -3.190 -6.050 1.249 1.00 97.88 171 VAL A C 1
ATOM 1285 O O . VAL A 1 171 ? -3.323 -5.666 2.406 1.00 97.88 171 VAL A O 1
ATOM 1288 N N . ILE A 1 172 ? -4.147 -6.697 0.584 1.00 98.06 172 ILE A N 1
ATOM 1289 C CA . ILE A 1 172 ? -5.421 -7.110 1.173 1.00 98.06 172 ILE A CA 1
ATOM 1290 C C . ILE A 1 172 ? -5.594 -8.608 0.958 1.00 98.06 172 ILE A C 1
ATOM 1292 O O . ILE A 1 172 ? -5.510 -9.088 -0.183 1.00 98.06 172 ILE A O 1
ATOM 1296 N N . ALA A 1 173 ? -5.892 -9.322 2.044 1.00 96.62 173 ALA A N 1
ATOM 1297 C CA . ALA A 1 173 ? -6.199 -10.742 2.024 1.00 96.62 173 ALA A CA 1
ATOM 1298 C C . ALA A 1 173 ? -7.322 -11.023 1.010 1.00 96.62 173 ALA A C 1
ATOM 1300 O O . ALA A 1 173 ? -8.297 -10.265 0.970 1.00 96.62 173 ALA A O 1
ATOM 1301 N N . PRO A 1 174 ? -7.245 -12.097 0.200 1.00 95.81 174 PRO A N 1
ATOM 1302 C CA . PRO A 1 174 ? -8.222 -12.359 -0.859 1.00 95.81 174 PRO A CA 1
ATOM 1303 C C . PRO A 1 174 ? -9.675 -12.366 -0.371 1.00 95.81 174 PRO A C 1
ATOM 1305 O O . PRO A 1 174 ? -10.548 -11.816 -1.040 1.00 95.81 174 PRO A O 1
ATOM 1308 N N . SER A 1 175 ? -9.911 -12.899 0.830 1.00 94.38 175 SER A N 1
ATOM 1309 C CA . SER A 1 175 ? -11.219 -12.956 1.494 1.00 94.38 175 SER A CA 1
ATOM 1310 C C . SER A 1 175 ? -11.791 -11.589 1.892 1.00 94.38 175 SER A C 1
ATOM 1312 O O . SER A 1 175 ? -13.001 -11.467 2.068 1.00 94.38 175 SER A O 1
ATOM 1314 N N . ALA A 1 176 ? -10.947 -10.561 2.014 1.00 94.81 176 ALA A N 1
ATOM 1315 C CA . ALA A 1 176 ? -11.319 -9.201 2.398 1.00 94.81 176 ALA A CA 1
ATOM 1316 C C . ALA A 1 176 ? -11.266 -8.204 1.223 1.00 94.81 176 ALA A C 1
ATOM 1318 O O . ALA A 1 176 ? -11.484 -7.006 1.414 1.00 94.81 176 ALA A O 1
ATOM 1319 N N . ARG A 1 177 ? -10.990 -8.654 -0.010 1.00 95.19 177 ARG A N 1
ATOM 1320 C CA . ARG A 1 177 ? -10.979 -7.784 -1.200 1.00 95.19 177 ARG A CA 1
ATOM 1321 C C . ARG A 1 177 ? -12.395 -7.356 -1.586 1.00 95.19 177 ARG A C 1
ATOM 1323 O O . ARG A 1 177 ? -13.376 -8.004 -1.248 1.00 95.19 177 ARG A O 1
ATOM 1330 N N . ARG A 1 178 ? -12.495 -6.253 -2.337 1.00 94.62 178 ARG A N 1
ATOM 1331 C CA . ARG A 1 178 ? -13.773 -5.677 -2.820 1.00 94.62 178 ARG A CA 1
ATOM 1332 C C . ARG A 1 178 ? -14.749 -5.250 -1.707 1.00 94.62 178 ARG A C 1
ATOM 1334 O O . ARG A 1 178 ? -15.901 -4.964 -1.995 1.00 94.62 178 ARG A O 1
ATOM 1341 N N . THR A 1 179 ? -14.274 -5.132 -0.469 1.00 94.75 179 THR A N 1
ATOM 1342 C CA . THR A 1 179 ? -15.034 -4.630 0.693 1.00 94.75 179 THR A CA 1
ATOM 1343 C C . THR A 1 179 ? -14.852 -3.127 0.932 1.00 94.75 179 THR A C 1
ATOM 1345 O O . THR A 1 179 ? -15.495 -2.556 1.800 1.00 94.75 179 THR A O 1
ATOM 1348 N N . GLY A 1 180 ? -13.941 -2.484 0.193 1.00 96.12 180 GLY A N 1
ATOM 1349 C CA . GLY A 1 180 ? -13.504 -1.109 0.454 1.00 96.12 180 GLY A CA 1
ATOM 1350 C C . GLY A 1 180 ? -12.300 -0.998 1.395 1.00 96.12 180 GLY A C 1
ATOM 1351 O O . GLY A 1 180 ? -11.740 0.087 1.505 1.00 96.12 180 GLY A O 1
ATOM 1352 N N . LEU A 1 181 ? -11.820 -2.101 1.987 1.00 96.81 181 LEU A N 1
ATOM 1353 C CA . LEU A 1 181 ? -10.729 -2.074 2.972 1.00 96.81 181 LEU A CA 1
ATOM 1354 C C . LEU A 1 181 ? -9.431 -1.418 2.464 1.00 96.81 181 LEU A C 1
ATOM 1356 O O . LEU A 1 181 ? -8.823 -0.634 3.185 1.00 96.81 181 LEU A O 1
ATOM 1360 N N . ALA A 1 182 ? -9.040 -1.680 1.210 1.00 97.75 182 ALA A N 1
ATOM 1361 C CA . ALA A 1 182 ? -7.879 -1.032 0.581 1.00 97.75 182 ALA A CA 1
ATOM 1362 C C . ALA A 1 182 ? -7.996 0.497 0.591 1.00 97.75 182 ALA A C 1
ATOM 1364 O O . ALA A 1 182 ? -7.037 1.200 0.892 1.00 97.75 182 ALA A O 1
ATOM 1365 N N . ARG A 1 183 ? -9.196 1.000 0.285 1.00 97.75 183 ARG A N 1
ATOM 1366 C CA . ARG A 1 183 ? -9.491 2.429 0.253 1.00 97.75 183 ARG A CA 1
ATOM 1367 C C . ARG A 1 183 ? -9.449 3.030 1.651 1.00 97.75 183 ARG A C 1
ATOM 1369 O O . ARG A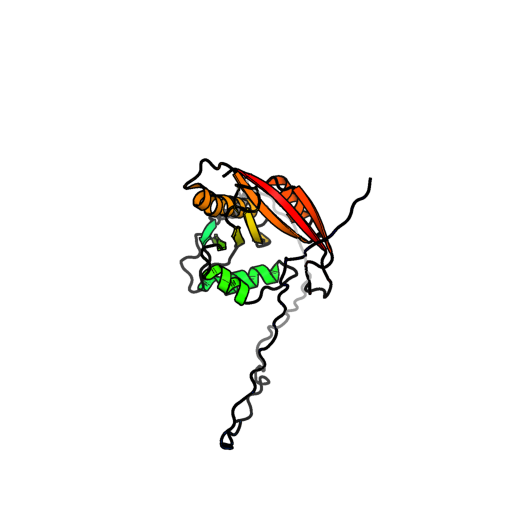 1 183 ? -8.892 4.107 1.820 1.00 97.75 183 ARG A O 1
ATOM 1376 N N . SER A 1 184 ? -10.009 2.334 2.639 1.00 97.56 184 SER A N 1
ATOM 1377 C CA . SER A 1 184 ? -9.968 2.773 4.036 1.00 97.56 184 SER A CA 1
ATOM 1378 C C . SER A 1 184 ? -8.531 2.876 4.546 1.00 97.56 184 SER A C 1
ATOM 1380 O O . SER A 1 184 ? -8.163 3.907 5.094 1.00 97.56 184 SER A O 1
ATOM 1382 N N . LEU A 1 185 ? -7.698 1.861 4.292 1.00 98.25 185 LEU A N 1
ATOM 1383 C CA . LEU A 1 185 ? -6.276 1.875 4.653 1.00 98.25 185 LEU A CA 1
ATOM 1384 C C . LEU A 1 185 ? -5.508 2.999 3.942 1.00 98.25 185 LEU A C 1
ATOM 1386 O O . LEU A 1 185 ? -4.741 3.714 4.581 1.00 98.25 185 LEU A O 1
ATOM 1390 N N . PHE A 1 186 ? -5.739 3.186 2.640 1.00 98.06 186 PHE A N 1
ATOM 1391 C CA . PHE A 1 186 ? -5.106 4.250 1.859 1.00 98.06 186 PHE A CA 1
ATOM 1392 C C . PHE A 1 186 ? -5.440 5.645 2.401 1.00 98.06 186 PHE A C 1
ATOM 1394 O O . PHE A 1 186 ? -4.539 6.434 2.678 1.00 98.06 186 PHE A O 1
ATOM 1401 N N . LYS A 1 187 ? -6.730 5.931 2.610 1.00 96.25 187 LYS A N 1
ATOM 1402 C CA . LYS A 1 187 ? -7.183 7.211 3.167 1.00 96.25 187 LYS A CA 1
ATOM 1403 C C . LYS A 1 187 ? -6.644 7.448 4.568 1.00 96.25 187 LYS A C 1
ATOM 1405 O O . LYS A 1 187 ? -6.245 8.564 4.875 1.00 96.25 187 LYS A O 1
ATOM 1410 N N . GLU A 1 188 ? -6.607 6.408 5.395 1.00 96.50 188 GLU A N 1
ATOM 1411 C CA . GLU A 1 188 ? -6.093 6.520 6.753 1.00 96.50 188 GLU A CA 1
ATOM 1412 C C . GLU A 1 188 ? -4.599 6.862 6.761 1.00 96.50 188 GLU A C 1
ATOM 1414 O O . GLU A 1 188 ? -4.197 7.774 7.473 1.00 96.50 188 GLU A O 1
ATOM 1419 N N . VAL A 1 189 ? -3.782 6.243 5.900 1.00 96.25 189 VAL A N 1
ATOM 1420 C CA . VAL A 1 189 ? -2.364 6.620 5.750 1.00 96.25 189 VAL A CA 1
ATOM 1421 C C . VAL A 1 189 ? -2.202 8.071 5.312 1.00 96.25 189 VAL A C 1
ATOM 1423 O O . VAL A 1 189 ? -1.402 8.798 5.902 1.00 96.25 189 VAL A O 1
ATOM 1426 N N . VAL A 1 190 ? -2.953 8.494 4.291 1.00 94.75 190 VAL A N 1
ATOM 1427 C CA . VAL A 1 190 ? -2.917 9.873 3.782 1.00 94.75 190 VAL A CA 1
ATOM 1428 C C . VAL A 1 190 ? -3.291 10.861 4.885 1.00 94.75 190 VAL A C 1
ATOM 1430 O O . VAL A 1 190 ? -2.584 11.843 5.095 1.00 94.75 190 VAL A O 1
ATOM 1433 N N . ARG A 1 191 ? -4.345 10.561 5.648 1.00 93.19 191 ARG A N 1
ATOM 1434 C CA . ARG A 1 191 ? -4.813 11.375 6.770 1.00 93.19 191 ARG A CA 1
ATOM 1435 C C . ARG A 1 191 ? -3.789 11.439 7.904 1.00 93.19 191 ARG A C 1
ATOM 1437 O O . ARG A 1 191 ? -3.505 12.525 8.398 1.00 93.19 191 ARG A O 1
ATOM 1444 N N . THR A 1 192 ? -3.222 10.305 8.319 1.00 92.69 192 THR A N 1
ATOM 1445 C CA . THR A 1 192 ? -2.264 10.239 9.434 1.00 92.69 192 THR A CA 1
ATOM 1446 C C . THR A 1 192 ? -0.946 10.932 9.092 1.00 92.69 192 THR A C 1
ATOM 1448 O O . THR A 1 192 ? -0.479 11.764 9.867 1.00 92.69 192 THR A O 1
ATOM 1451 N N . LEU A 1 193 ? -0.348 10.627 7.935 1.00 91.00 193 LEU A N 1
ATOM 1452 C CA . LEU A 1 193 ? 0.935 11.217 7.538 1.00 91.00 193 LEU A CA 1
ATOM 1453 C C . LEU A 1 193 ? 0.782 12.661 7.053 1.00 91.00 193 LEU A C 1
ATOM 1455 O O . LEU A 1 193 ? 1.575 13.528 7.416 1.00 91.00 193 LEU A O 1
ATOM 1459 N N . GLY A 1 194 ? -0.246 12.935 6.252 1.00 85.94 194 GLY A N 1
ATOM 1460 C CA . GLY A 1 194 ? -0.491 14.261 5.701 1.00 85.94 194 GLY A CA 1
ATOM 1461 C C . GLY A 1 194 ? -1.016 15.252 6.738 1.00 85.94 194 GLY A C 1
ATOM 1462 O O . GLY A 1 194 ? -0.562 16.392 6.767 1.00 85.94 194 GLY A O 1
ATOM 1463 N N . GLY A 1 195 ? -1.891 14.815 7.651 1.00 80.81 195 GLY A N 1
ATOM 1464 C CA . GLY A 1 195 ? -2.377 15.644 8.758 1.00 80.81 195 GLY A CA 1
ATOM 1465 C C . GLY A 1 195 ? -1.270 16.034 9.742 1.00 80.81 195 GLY A C 1
ATOM 1466 O O . GLY A 1 195 ? -1.212 17.182 10.176 1.00 80.81 195 GLY A O 1
ATOM 1467 N N . GLY A 1 196 ? -0.339 15.116 10.032 1.00 72.19 196 GLY A N 1
ATOM 1468 C CA . GLY A 1 196 ? 0.843 15.416 10.847 1.00 72.19 196 GLY A CA 1
ATOM 1469 C C . GLY A 1 196 ? 1.773 16.446 10.196 1.00 72.19 196 GLY A C 1
ATOM 1470 O O . GLY A 1 196 ? 2.274 17.339 10.874 1.00 72.19 196 GLY A O 1
ATOM 1471 N N . ALA A 1 197 ? 1.957 16.376 8.873 1.00 61.81 197 ALA A N 1
ATOM 1472 C CA . ALA A 1 197 ? 2.756 17.346 8.121 1.00 61.81 197 ALA A CA 1
ATOM 1473 C C . ALA A 1 197 ? 2.069 18.720 7.973 1.00 61.81 197 ALA A C 1
ATOM 1475 O O . ALA A 1 197 ? 2.744 19.747 7.884 1.00 61.81 197 ALA A O 1
ATOM 1476 N N . ALA A 1 198 ? 0.733 18.747 7.960 1.00 58.66 198 ALA A N 1
ATOM 1477 C CA . ALA A 1 198 ? -0.072 19.956 7.803 1.00 58.66 198 ALA A CA 1
ATOM 1478 C C . ALA A 1 198 ? -0.261 20.760 9.103 1.00 58.66 198 ALA A C 1
ATOM 1480 O O . ALA A 1 198 ? -0.698 21.904 9.039 1.00 58.66 198 ALA A O 1
ATOM 1481 N N . ALA A 1 199 ? 0.110 20.231 10.275 1.00 57.47 199 ALA A N 1
ATOM 1482 C CA . ALA A 1 199 ? -0.114 20.886 11.573 1.00 57.47 199 ALA A CA 1
ATOM 1483 C C . ALA A 1 199 ? 0.536 22.286 11.732 1.00 57.47 199 ALA A C 1
ATOM 1485 O O . ALA A 1 199 ? 0.236 22.989 12.693 1.00 57.47 199 ALA A O 1
ATOM 1486 N N . GLY A 1 200 ? 1.383 22.723 10.789 1.00 54.22 200 GLY A N 1
ATOM 1487 C CA . GLY A 1 200 ? 1.943 24.082 10.732 1.00 54.22 200 GLY A CA 1
ATOM 1488 C C . GLY A 1 200 ? 1.671 24.866 9.439 1.00 54.22 200 GLY A C 1
ATOM 1489 O O . GLY A 1 200 ? 2.164 25.983 9.305 1.00 54.22 200 GLY A O 1
ATOM 1490 N N . LYS A 1 201 ? 0.934 24.317 8.464 1.00 58.88 201 LYS A N 1
ATOM 1491 C CA . LYS A 1 201 ? 0.702 24.945 7.147 1.00 58.88 201 LYS A CA 1
ATOM 1492 C C . LYS A 1 201 ? -0.764 24.781 6.743 1.00 58.88 201 LYS A C 1
ATOM 1494 O O . LYS A 1 201 ? -1.356 23.743 6.994 1.00 58.88 201 LYS A O 1
ATOM 1499 N N . SER A 1 202 ? -1.350 25.756 6.038 1.00 64.38 202 SER A N 1
ATOM 1500 C CA . SER A 1 202 ? -2.706 25.651 5.443 1.00 64.38 202 SER A CA 1
ATOM 1501 C C . SER A 1 202 ? -2.772 24.656 4.267 1.00 64.38 202 SER A C 1
ATOM 1503 O O . SER A 1 202 ? -3.440 24.895 3.260 1.00 64.38 202 SER A O 1
ATOM 1505 N N . GLN A 1 203 ? -2.029 23.556 4.354 1.00 69.50 203 GLN A N 1
ATOM 1506 C CA . GLN A 1 203 ? -1.937 22.552 3.318 1.00 69.50 203 GLN A CA 1
ATOM 1507 C C . GLN A 1 203 ? -3.173 21.666 3.348 1.00 69.50 203 GLN A C 1
ATOM 1509 O O . GLN A 1 203 ? -3.454 20.995 4.335 1.00 69.50 203 GLN A O 1
ATOM 1514 N N . LYS A 1 204 ? -3.898 21.667 2.232 1.00 83.06 204 LYS A N 1
ATOM 1515 C CA . LYS A 1 204 ? -5.081 20.825 2.020 1.00 83.06 204 LYS A CA 1
ATOM 1516 C C . LYS A 1 204 ? -4.774 19.580 1.193 1.00 83.06 204 LYS A C 1
ATOM 1518 O O . LYS A 1 204 ? -5.657 18.753 0.994 1.00 83.06 204 LYS A O 1
ATOM 1523 N N . GLU A 1 205 ? -3.549 19.471 0.686 1.00 87.94 205 GLU A N 1
ATOM 1524 C CA . GLU A 1 205 ? -3.151 18.462 -0.289 1.00 87.94 205 GLU A CA 1
ATOM 1525 C C . GLU A 1 205 ? -1.775 17.897 0.051 1.00 87.94 205 GLU A C 1
ATOM 1527 O O . GLU A 1 205 ? -0.903 18.604 0.566 1.00 87.94 205 GLU A O 1
ATOM 1532 N N . VAL A 1 206 ? -1.594 16.616 -0.250 1.00 91.12 206 VAL A N 1
ATOM 1533 C CA . VAL A 1 206 ? -0.334 15.888 -0.129 1.00 91.12 206 VAL A CA 1
ATOM 1534 C C . VAL A 1 206 ? -0.062 15.152 -1.430 1.00 91.12 206 VAL A C 1
ATOM 1536 O O . VAL A 1 206 ? -0.978 14.648 -2.082 1.00 91.12 206 VAL A O 1
ATOM 1539 N N . GLN A 1 207 ? 1.202 15.091 -1.826 1.00 94.38 207 GLN A N 1
ATOM 1540 C CA . GLN A 1 207 ? 1.588 14.311 -2.985 1.00 94.38 207 GLN A CA 1
ATOM 1541 C C . GLN A 1 207 ? 1.723 12.847 -2.584 1.00 94.38 207 GLN A C 1
ATOM 1543 O O . GLN A 1 207 ? 2.343 12.535 -1.574 1.00 94.38 207 GLN A O 1
ATOM 1548 N N . VAL A 1 208 ? 1.163 11.941 -3.376 1.00 96.94 208 VAL A N 1
ATOM 1549 C CA . VAL A 1 208 ? 1.327 10.498 -3.185 1.00 96.94 208 VAL A CA 1
ATOM 1550 C C . VAL A 1 208 ? 2.054 9.933 -4.393 1.00 96.94 208 VAL A C 1
ATOM 1552 O O . VAL A 1 208 ? 1.671 10.233 -5.522 1.00 96.94 208 VAL A O 1
ATOM 1555 N N . ILE A 1 209 ? 3.092 9.130 -4.154 1.00 97.50 209 ILE A N 1
ATOM 1556 C CA . ILE A 1 209 ? 3.858 8.417 -5.184 1.00 97.50 209 ILE A CA 1
ATOM 1557 C C . ILE A 1 209 ? 3.952 6.939 -4.809 1.00 97.50 209 ILE A C 1
ATOM 1559 O O . ILE A 1 209 ? 4.055 6.594 -3.629 1.00 97.50 209 ILE A O 1
ATOM 1563 N N . LEU A 1 210 ? 3.908 6.063 -5.810 1.00 98.00 210 LEU A N 1
ATOM 1564 C CA . LEU A 1 210 ? 4.122 4.630 -5.643 1.00 98.00 210 LEU A CA 1
ATOM 1565 C C . LEU A 1 210 ? 4.570 3.957 -6.938 1.00 98.00 210 LEU A C 1
ATOM 1567 O O . LEU A 1 210 ? 4.379 4.487 -8.033 1.00 98.00 210 LEU A O 1
ATOM 1571 N N . HIS A 1 211 ? 5.059 2.728 -6.800 1.00 97.69 211 HIS A N 1
ATOM 1572 C CA . HIS A 1 211 ? 5.317 1.817 -7.910 1.00 97.69 211 HIS A CA 1
ATOM 1573 C C . HIS A 1 211 ? 4.378 0.615 -7.831 1.00 97.69 211 HIS A C 1
ATOM 1575 O O . HIS A 1 211 ? 4.143 0.052 -6.760 1.00 97.69 211 HIS A O 1
ATOM 1581 N N . VAL A 1 212 ? 3.840 0.211 -8.979 1.00 97.00 212 VAL A N 1
ATOM 1582 C CA . VAL A 1 212 ? 2.997 -0.980 -9.117 1.00 97.00 212 VAL A CA 1
ATOM 1583 C C . VAL A 1 212 ? 3.476 -1.822 -10.290 1.00 97.00 212 VAL A C 1
ATOM 1585 O O . VAL A 1 212 ? 3.909 -1.289 -11.304 1.00 97.00 212 VAL A O 1
ATOM 1588 N N . LEU A 1 213 ? 3.395 -3.147 -10.188 1.00 95.81 213 LEU A N 1
ATOM 1589 C CA . LEU A 1 213 ? 3.739 -4.030 -11.301 1.00 95.81 213 LEU A CA 1
ATOM 1590 C C . LEU A 1 213 ? 2.865 -3.718 -12.531 1.00 95.81 213 LEU A C 1
ATOM 1592 O O . LEU A 1 213 ? 1.641 -3.597 -12.415 1.00 95.81 213 LEU A O 1
ATOM 1596 N N . ALA A 1 214 ? 3.478 -3.623 -13.711 1.00 95.62 214 ALA A N 1
ATOM 1597 C CA . ALA A 1 214 ? 2.791 -3.259 -14.952 1.00 95.62 214 ALA A CA 1
ATOM 1598 C C . ALA A 1 214 ? 1.673 -4.242 -15.338 1.00 95.62 214 ALA A C 1
ATOM 1600 O O . ALA A 1 214 ? 0.667 -3.833 -15.918 1.00 95.62 214 ALA A O 1
ATOM 1601 N N . SER A 1 215 ? 1.800 -5.515 -14.954 1.00 94.44 215 SER A N 1
ATOM 1602 C CA . SER A 1 215 ? 0.765 -6.539 -15.142 1.00 94.44 215 SER A CA 1
ATOM 1603 C C . SER A 1 215 ? -0.378 -6.461 -14.117 1.00 94.44 215 SER A C 1
ATOM 1605 O O . SER A 1 215 ? -1.441 -7.041 -14.335 1.00 94.44 215 SER A O 1
ATOM 1607 N N . ASN A 1 216 ? -0.219 -5.720 -13.013 1.00 95.69 216 ASN A N 1
ATOM 1608 C CA . ASN A 1 216 ? -1.236 -5.590 -11.968 1.00 95.69 216 ASN A CA 1
ATOM 1609 C C . ASN A 1 216 ? -2.253 -4.482 -12.297 1.00 95.69 216 ASN A C 1
ATOM 1611 O O . ASN A 1 216 ? -2.317 -3.425 -11.661 1.00 95.69 216 ASN A O 1
ATOM 1615 N N . THR A 1 217 ? -3.085 -4.753 -13.300 1.00 96.88 217 THR A N 1
ATOM 1616 C CA . THR A 1 217 ? -4.133 -3.838 -13.782 1.00 96.88 217 THR A CA 1
ATOM 1617 C C . THR A 1 217 ? -5.180 -3.517 -12.712 1.00 96.88 217 THR A C 1
ATOM 1619 O O . THR A 1 217 ? -5.720 -2.411 -12.682 1.00 96.88 217 THR A O 1
ATOM 1622 N N . GLY A 1 218 ? -5.441 -4.448 -11.787 1.00 96.75 218 GLY A N 1
ATOM 1623 C CA . GLY A 1 218 ? -6.374 -4.252 -10.677 1.00 96.75 218 GLY A CA 1
ATOM 1624 C C . GLY A 1 218 ? -5.916 -3.170 -9.697 1.00 96.75 218 GLY A C 1
ATOM 1625 O O . GLY A 1 218 ? -6.718 -2.316 -9.315 1.00 96.75 218 GLY A O 1
ATOM 1626 N N . ALA A 1 219 ? -4.634 -3.176 -9.324 1.00 97.00 219 ALA A N 1
ATOM 1627 C CA . ALA A 1 219 ? -4.054 -2.146 -8.468 1.00 97.00 219 ALA A CA 1
ATOM 1628 C C . ALA A 1 219 ? -3.936 -0.800 -9.200 1.00 97.00 219 ALA A C 1
ATOM 1630 O O . ALA A 1 219 ? -4.310 0.226 -8.640 1.00 97.00 219 ALA A O 1
ATOM 1631 N N . GLN A 1 220 ? -3.527 -0.797 -10.473 1.00 98.06 220 GLN A N 1
ATOM 1632 C CA . GLN A 1 220 ? -3.502 0.428 -11.285 1.00 98.06 220 GLN A CA 1
ATOM 1633 C C . GLN A 1 220 ? -4.892 1.082 -11.370 1.00 98.06 220 GLN A C 1
ATOM 1635 O O . GLN A 1 220 ? -5.030 2.284 -11.158 1.00 98.06 220 GLN A O 1
ATOM 1640 N N . ALA A 1 221 ? -5.946 0.297 -11.616 1.00 98.19 221 ALA A N 1
ATOM 1641 C CA . ALA A 1 221 ? -7.319 0.800 -11.649 1.00 98.19 221 ALA A CA 1
ATOM 1642 C C . ALA A 1 221 ? -7.806 1.307 -10.282 1.00 98.19 221 ALA A C 1
ATOM 1644 O O . ALA A 1 221 ? -8.620 2.228 -10.228 1.00 98.19 221 ALA A O 1
ATOM 1645 N N . PHE A 1 222 ? -7.336 0.714 -9.180 1.00 98.12 222 PHE A N 1
ATOM 1646 C CA . PHE A 1 222 ? -7.601 1.218 -7.833 1.00 98.12 222 PHE A CA 1
ATOM 1647 C C . PHE A 1 222 ? -6.967 2.599 -7.629 1.00 98.12 222 PHE A C 1
ATOM 1649 O O . PHE A 1 222 ? -7.682 3.538 -7.293 1.00 98.12 222 PHE A O 1
ATOM 1656 N N . TYR A 1 223 ? -5.675 2.757 -7.918 1.00 98.31 223 TYR A N 1
ATOM 1657 C CA . TYR A 1 223 ? -4.978 4.030 -7.716 1.00 98.31 223 TYR A CA 1
ATOM 1658 C C . TYR A 1 223 ? -5.491 5.148 -8.632 1.00 98.31 223 TYR A C 1
ATOM 1660 O O . TYR A 1 223 ? -5.660 6.272 -8.166 1.00 98.31 223 TYR A O 1
ATOM 1668 N N . LYS A 1 224 ? -5.874 4.833 -9.879 1.00 98.19 224 LYS A N 1
ATOM 1669 C CA . LYS A 1 224 ? -6.557 5.792 -10.771 1.00 98.19 224 LYS A CA 1
ATOM 1670 C C . LYS A 1 224 ? -7.845 6.352 -10.161 1.00 98.19 224 LYS A C 1
ATOM 1672 O O . LYS A 1 224 ? -8.135 7.533 -10.305 1.00 98.19 224 LYS A O 1
ATOM 1677 N N . LYS A 1 225 ? -8.607 5.532 -9.430 1.00 97.38 225 LYS A N 1
ATOM 1678 C CA . LYS A 1 225 ? -9.833 5.976 -8.738 1.00 97.38 225 LYS A CA 1
ATOM 1679 C C . LYS A 1 225 ? -9.563 6.820 -7.497 1.00 97.38 225 LYS A C 1
ATOM 1681 O O . LYS A 1 225 ? -10.429 7.601 -7.115 1.00 97.38 225 LYS A O 1
ATOM 1686 N N . GLU A 1 226 ? -8.399 6.663 -6.878 1.00 96.31 226 GLU A N 1
ATOM 1687 C CA . GLU A 1 226 ? -7.959 7.517 -5.770 1.00 96.31 226 GLU A CA 1
ATOM 1688 C C . GLU A 1 226 ? -7.236 8.789 -6.261 1.00 96.31 226 GLU A C 1
ATOM 1690 O O . GLU A 1 226 ? -6.703 9.536 -5.447 1.00 96.31 226 GLU A O 1
ATOM 1695 N N . GLY A 1 227 ? -7.259 9.069 -7.573 1.00 96.75 227 GLY A N 1
ATOM 1696 C CA . GLY A 1 227 ? -6.747 10.311 -8.161 1.00 96.75 227 GLY A CA 1
ATOM 1697 C C . GLY A 1 227 ? -5.270 10.278 -8.552 1.00 96.75 227 GLY A C 1
ATOM 1698 O O . GLY A 1 227 ? -4.677 11.334 -8.752 1.00 96.75 227 GLY A O 1
ATOM 1699 N N . LEU A 1 228 ? -4.659 9.092 -8.638 1.00 97.75 228 LEU A N 1
ATOM 1700 C CA . LEU A 1 228 ? -3.285 8.942 -9.116 1.00 97.75 228 LEU A CA 1
ATOM 1701 C C . LEU A 1 228 ? -3.255 8.671 -10.620 1.00 97.75 228 LEU A C 1
ATOM 1703 O O . LEU A 1 228 ? -4.058 7.911 -11.159 1.00 97.75 228 LEU A O 1
ATOM 1707 N N . GLU A 1 229 ? -2.249 9.213 -11.281 1.00 98.00 229 GLU A N 1
ATOM 1708 C CA . GLU A 1 229 ? -2.013 9.053 -12.708 1.00 98.00 229 GLU A CA 1
ATOM 1709 C C . GLU A 1 229 ? -0.714 8.286 -12.946 1.00 98.00 229 GLU A C 1
ATOM 1711 O O . GLU A 1 229 ? 0.190 8.283 -12.112 1.00 98.00 229 GLU A O 1
ATOM 1716 N N . GLU A 1 230 ? -0.634 7.592 -14.079 1.00 97.69 230 GLU A N 1
ATOM 1717 C CA . GLU A 1 230 ? 0.592 6.928 -14.523 1.00 97.69 230 GLU A CA 1
ATOM 1718 C C . GLU A 1 230 ? 1.563 7.982 -15.060 1.00 97.69 230 GLU A C 1
ATOM 1720 O O . GLU A 1 230 ? 1.238 8.698 -16.002 1.00 97.69 230 GLU A O 1
ATOM 1725 N N . VAL A 1 231 ? 2.749 8.070 -14.456 1.00 97.31 231 VAL A N 1
ATOM 1726 C CA . VAL A 1 231 ? 3.784 9.043 -14.836 1.00 97.31 231 VAL A CA 1
ATOM 1727 C C . VAL A 1 231 ? 4.765 8.425 -15.819 1.00 97.31 231 VAL A C 1
ATOM 1729 O O . VAL A 1 231 ? 5.095 9.018 -16.844 1.00 97.31 231 VAL A O 1
ATOM 1732 N N . ARG A 1 232 ? 5.269 7.231 -15.492 1.00 96.44 232 ARG A N 1
ATOM 1733 C CA . ARG A 1 232 ? 6.280 6.539 -16.294 1.00 96.44 232 ARG A CA 1
ATOM 1734 C C . ARG A 1 232 ? 6.284 5.041 -16.039 1.00 96.44 232 ARG A C 1
ATOM 1736 O O . ARG A 1 232 ? 5.804 4.562 -15.013 1.00 96.44 232 ARG A O 1
ATOM 1743 N N . ARG A 1 233 ? 6.915 4.314 -16.959 1.00 96.94 233 ARG A N 1
ATOM 1744 C CA . ARG A 1 233 ? 7.218 2.886 -16.833 1.00 96.94 233 ARG A CA 1
ATOM 1745 C C . ARG A 1 233 ? 8.710 2.675 -16.640 1.00 96.94 233 ARG A C 1
ATOM 1747 O O . ARG A 1 233 ? 9.519 3.296 -17.323 1.00 96.94 233 ARG A O 1
ATOM 1754 N N . VAL A 1 234 ? 9.068 1.798 -15.710 1.00 94.75 234 VAL A N 1
ATOM 1755 C CA . VAL A 1 234 ? 10.447 1.515 -15.308 1.00 94.75 234 VAL A CA 1
ATOM 1756 C C . VAL A 1 234 ? 10.704 0.020 -15.460 1.00 94.75 234 VAL A C 1
ATOM 1758 O O . VAL A 1 234 ? 10.266 -0.799 -14.648 1.00 94.75 234 VAL A O 1
ATOM 1761 N N . ARG A 1 235 ? 11.415 -0.353 -16.525 1.00 93.00 235 ARG A N 1
ATOM 1762 C CA . ARG A 1 235 ? 11.795 -1.747 -16.788 1.00 93.00 235 ARG A CA 1
ATOM 1763 C C . ARG A 1 235 ? 12.843 -2.222 -15.786 1.00 93.00 235 ARG A C 1
ATOM 1765 O O . ARG A 1 235 ? 13.760 -1.481 -15.445 1.00 93.00 235 ARG A O 1
ATOM 1772 N N . GLY A 1 236 ? 12.716 -3.468 -15.331 1.00 89.88 236 GLY A N 1
ATOM 1773 C CA . GLY A 1 236 ? 13.662 -4.074 -14.389 1.00 89.88 236 GLY A CA 1
ATOM 1774 C C . GLY A 1 236 ? 13.663 -3.447 -12.992 1.00 89.88 236 GLY A C 1
ATOM 1775 O O . GLY A 1 236 ? 14.630 -3.621 -12.249 1.00 89.88 236 GLY A O 1
ATOM 1776 N N . HIS A 1 237 ? 12.599 -2.716 -12.643 1.00 91.62 237 HIS A N 1
ATOM 1777 C CA . HIS A 1 237 ? 12.433 -2.114 -11.324 1.00 91.62 237 HIS A CA 1
ATOM 1778 C C . HIS A 1 237 ? 12.255 -3.190 -10.249 1.00 91.62 237 HIS A C 1
ATOM 1780 O O . HIS A 1 237 ? 12.948 -3.177 -9.233 1.00 91.62 237 HIS A O 1
ATOM 1786 N N . TYR A 1 238 ? 11.378 -4.166 -10.501 1.00 89.94 238 TYR A N 1
ATOM 1787 C CA . TYR A 1 238 ? 11.247 -5.331 -9.636 1.00 89.94 238 TYR A CA 1
ATOM 1788 C C . TYR A 1 238 ? 12.248 -6.390 -10.078 1.00 89.94 238 TYR A C 1
ATOM 1790 O O . TYR A 1 238 ? 12.099 -6.996 -11.136 1.00 89.94 238 TYR A O 1
ATOM 1798 N N . ARG A 1 239 ? 13.286 -6.599 -9.270 1.00 87.19 239 ARG A N 1
ATOM 1799 C CA . ARG A 1 239 ? 14.278 -7.653 -9.494 1.00 87.19 239 ARG A CA 1
ATOM 1800 C C . ARG A 1 239 ? 13.894 -8.883 -8.692 1.00 87.19 239 ARG A C 1
ATOM 1802 O O . ARG A 1 239 ? 13.477 -8.740 -7.546 1.00 87.19 239 ARG A O 1
ATOM 1809 N N . ARG A 1 240 ? 14.133 -10.068 -9.259 1.00 83.25 240 ARG A N 1
ATOM 1810 C CA . ARG A 1 240 ? 13.911 -11.354 -8.575 1.00 83.25 240 ARG A CA 1
ATOM 1811 C C . ARG A 1 240 ? 12.461 -11.512 -8.114 1.00 83.25 240 ARG A C 1
ATOM 1813 O O . ARG A 1 240 ? 12.199 -11.776 -6.940 1.00 83.25 240 ARG A O 1
ATOM 1820 N N . LEU A 1 241 ? 11.524 -11.335 -9.043 1.00 84.88 241 LEU A N 1
ATOM 1821 C CA . LEU A 1 241 ? 10.169 -11.822 -8.816 1.00 84.88 241 LEU A CA 1
ATOM 1822 C C . LEU A 1 241 ? 10.214 -13.343 -8.582 1.00 84.88 241 LEU A C 1
ATOM 1824 O O . LEU A 1 241 ? 11.182 -14.015 -8.942 1.00 84.88 241 LEU A O 1
ATOM 1828 N N . ARG A 1 242 ? 9.191 -13.899 -7.932 1.00 80.75 242 ARG A N 1
ATOM 1829 C CA . ARG A 1 242 ? 9.146 -15.323 -7.555 1.00 80.75 242 ARG A CA 1
ATOM 1830 C C . ARG A 1 242 ? 9.195 -16.276 -8.756 1.00 80.75 242 ARG A C 1
ATOM 1832 O O . ARG A 1 242 ? 9.627 -17.412 -8.606 1.00 80.75 242 ARG A O 1
ATOM 1839 N N . ASP A 1 243 ? 8.771 -15.812 -9.923 1.00 80.00 243 ASP A N 1
ATOM 1840 C CA . ASP A 1 243 ? 8.890 -16.507 -11.211 1.00 80.00 243 ASP A CA 1
ATOM 1841 C C . ASP A 1 243 ? 10.310 -16.441 -11.814 1.00 80.00 243 ASP A C 1
ATOM 1843 O O . ASP A 1 243 ? 10.584 -17.093 -12.817 1.00 80.00 243 ASP A O 1
ATOM 1847 N N . GLY A 1 244 ? 11.232 -15.708 -11.185 1.00 76.06 244 GLY A N 1
ATOM 1848 C CA . GLY A 1 244 ? 12.607 -15.512 -11.637 1.00 76.06 244 GLY A CA 1
ATOM 1849 C C . GLY A 1 244 ? 12.773 -14.367 -12.638 1.00 76.06 244 GLY A C 1
ATOM 1850 O O . GLY A 1 244 ? 13.906 -14.053 -13.008 1.00 76.06 244 GLY A O 1
ATOM 1851 N N . GLU A 1 245 ? 11.686 -13.711 -13.047 1.00 81.19 245 GLU A N 1
ATOM 1852 C CA . GLU A 1 245 ? 11.726 -12.643 -14.040 1.00 81.19 245 GLU A CA 1
ATOM 1853 C C . GLU A 1 245 ? 11.964 -11.260 -13.409 1.00 81.19 245 GLU A C 1
ATOM 1855 O O . GLU A 1 245 ? 11.825 -11.026 -12.201 1.00 81.19 245 GLU A O 1
ATOM 1860 N N . ASN A 1 246 ? 12.359 -10.309 -14.257 1.00 86.62 246 ASN A N 1
ATOM 1861 C CA . ASN A 1 246 ? 12.446 -8.902 -13.891 1.00 86.62 246 ASN A CA 1
ATOM 1862 C C . ASN A 1 246 ? 11.149 -8.195 -14.303 1.00 86.62 246 ASN A C 1
ATOM 1864 O O . ASN A 1 246 ? 10.809 -8.143 -15.483 1.00 86.62 246 ASN A O 1
ATOM 1868 N N . GLY A 1 247 ? 10.453 -7.602 -13.336 1.00 88.69 247 GLY A N 1
ATOM 1869 C CA . GLY A 1 247 ? 9.192 -6.904 -13.558 1.00 88.69 247 GLY A CA 1
ATOM 1870 C C . GLY A 1 247 ? 9.365 -5.447 -13.982 1.00 88.69 247 GLY A C 1
ATOM 1871 O O . GLY A 1 247 ? 10.198 -4.710 -13.444 1.00 88.69 247 GLY A O 1
ATOM 1872 N N . GLU A 1 248 ? 8.520 -5.004 -14.913 1.00 94.56 248 GLU A N 1
ATOM 1873 C CA . GLU A 1 248 ? 8.299 -3.584 -15.198 1.00 94.56 248 GLU A CA 1
ATOM 1874 C C . GLU A 1 248 ? 7.388 -2.973 -14.124 1.00 94.56 248 GLU A C 1
ATOM 1876 O O . GLU A 1 248 ? 6.325 -3.517 -13.816 1.00 94.56 248 GLU A O 1
ATOM 1881 N N . ALA A 1 249 ? 7.796 -1.838 -13.560 1.00 96.00 249 ALA A N 1
ATOM 1882 C CA . ALA A 1 249 ? 6.952 -1.035 -12.687 1.00 96.00 249 ALA A CA 1
ATOM 1883 C C . ALA A 1 249 ? 6.299 0.110 -13.461 1.00 96.00 249 ALA A C 1
ATOM 1885 O O . ALA A 1 249 ? 6.913 0.718 -14.333 1.00 96.00 249 ALA A O 1
ATOM 1886 N N . VAL A 1 250 ? 5.073 0.443 -13.089 1.00 97.81 250 VAL A N 1
ATOM 1887 C CA . VAL A 1 250 ? 4.399 1.690 -13.427 1.00 97.81 250 VAL A CA 1
ATOM 1888 C C . VAL A 1 250 ? 4.520 2.595 -12.208 1.00 97.81 250 VAL A C 1
ATOM 1890 O O . VAL A 1 250 ? 4.057 2.244 -11.122 1.00 97.81 250 VAL A O 1
ATOM 1893 N N . GLU A 1 251 ? 5.169 3.740 -12.374 1.00 98.06 251 GLU A N 1
ATOM 1894 C CA . GLU A 1 251 ? 5.181 4.795 -11.367 1.00 98.06 251 GLU A CA 1
ATOM 1895 C C . GLU A 1 251 ? 3.880 5.583 -11.461 1.00 98.06 251 GLU A C 1
ATOM 1897 O O . GLU A 1 251 ? 3.504 6.058 -12.538 1.00 98.06 251 GLU A O 1
ATOM 1902 N N . MET A 1 252 ? 3.194 5.711 -10.331 1.00 98.31 252 MET A N 1
ATOM 1903 C CA . MET A 1 252 ? 1.949 6.455 -10.229 1.00 98.31 252 MET A CA 1
ATOM 1904 C C . MET A 1 252 ? 2.081 7.589 -9.220 1.00 98.31 252 MET A C 1
ATOM 1906 O O . MET A 1 252 ? 2.633 7.392 -8.137 1.00 98.31 252 MET A O 1
ATOM 1910 N N . ARG A 1 253 ? 1.546 8.763 -9.566 1.00 97.44 253 ARG A N 1
ATOM 1911 C CA . ARG A 1 253 ? 1.603 9.980 -8.746 1.00 97.44 253 ARG A CA 1
ATOM 1912 C C . ARG A 1 253 ? 0.282 10.736 -8.789 1.00 97.44 253 ARG A C 1
ATOM 1914 O O . ARG A 1 253 ? -0.383 10.754 -9.817 1.00 97.44 253 ARG A O 1
ATOM 1921 N N . GLY A 1 254 ? -0.072 11.406 -7.698 1.00 95.25 254 GLY A N 1
ATOM 1922 C CA . GLY A 1 254 ? -1.221 12.311 -7.654 1.00 95.25 254 GLY A CA 1
ATOM 1923 C C . GLY A 1 254 ? -1.173 13.252 -6.456 1.00 95.25 254 GLY A C 1
ATOM 1924 O O . GLY A 1 254 ? -0.443 13.003 -5.494 1.00 95.25 254 GLY A O 1
ATOM 1925 N N . LEU A 1 255 ? -1.943 14.338 -6.519 1.00 93.62 255 LEU A N 1
ATOM 1926 C CA . LEU A 1 255 ? -2.239 15.180 -5.360 1.00 93.62 255 LEU A CA 1
ATOM 1927 C C . LEU A 1 255 ? -3.531 14.678 -4.718 1.00 93.62 255 LEU A C 1
ATOM 1929 O O . LEU A 1 255 ? -4.572 14.608 -5.369 1.00 93.62 255 LEU A O 1
ATOM 1933 N N . VAL A 1 256 ? -3.458 14.316 -3.441 1.00 92.62 256 VAL A N 1
ATOM 1934 C CA . VAL A 1 256 ? -4.587 13.787 -2.674 1.00 92.62 256 VAL A CA 1
ATOM 1935 C C . VAL A 1 256 ? -4.957 14.786 -1.588 1.00 92.62 256 VAL A C 1
ATOM 1937 O O . VAL A 1 256 ? -4.091 15.300 -0.880 1.00 92.62 256 VAL A O 1
ATOM 1940 N N . LYS A 1 257 ? -6.255 15.065 -1.464 1.00 88.62 257 LYS A N 1
ATOM 1941 C CA . LYS A 1 257 ? -6.791 15.956 -0.431 1.00 88.62 257 LYS A CA 1
ATOM 1942 C C . LYS A 1 257 ? -6.792 15.264 0.932 1.00 88.62 257 LYS A C 1
ATOM 1944 O O . LYS A 1 257 ? -7.119 14.077 1.005 1.00 88.62 257 LYS A O 1
ATOM 1949 N N . LEU A 1 258 ? -6.420 16.017 1.966 1.00 82.88 258 LEU A N 1
ATOM 1950 C CA . LEU A 1 258 ? -6.427 15.579 3.367 1.00 82.88 258 LEU A CA 1
ATOM 1951 C C . LEU A 1 258 ? -7.839 15.541 3.959 1.00 82.88 258 LEU A C 1
ATOM 1953 O O . LEU A 1 258 ? -8.673 16.385 3.556 1.00 82.88 258 LEU A O 1
#

Sequence (258 aa):
MQFERWLPVNELPAVAFMAPTDSLLAGAGPLDFILPPTCSISALRRGFQPIPFHSPIAGRVPPSSVEEALTGRPAKRARREEKEITIRMLKRADVDAVSDLQDSNLPLSYPWSFYATLLTSSSSLCLIAVPSSSTSSATPPPVLGCISARLSPASLDDLSTTPTIHILSLVIAPSARRTGLARSLFKEVVRTLGGGAAAGKSQKEVQVILHVLASNTGAQAFYKKEGLEEVRRVRGHYRRLRDGENGEAVEMRGLVKL

pLDDT: mean 73.07, std 26.45, range [22.78, 98.56]

Secondary structure (DSSP, 8-state):
-----------------PPP-------------PPPP---STT-----PPP---------------------------------EEEEE--GGGHHHHHHHHHHH-SS---HHHHHHHHH-TTEEEEEEEETTGGGSSSPPPP-EEEEEEEEPPPSSSS--S-EEEEEEEEE-GGGTTSSHHHHHHHHHHHHHHHHHHTTS---EEEEEEEEETT-HHHHHHHHHTT-EEEEEEEEEE-S-TTSPPEEEEEEEEEEE-